Protein AF-A0A9W4WA53-F1 (afdb_monomer)

Nearest PDB structures (foldseek):
  9eom-assembly1_A-56  TM=4.018E-01  e=6.550E-01  Synechocystis sp. PCC 6803
  9eom-assembly1_A-58  TM=4.018E-01  e=6.550E-01  Synechocystis sp. PCC 6803
  9eom-assembly1_A-60  TM=4.018E-01  e=6.550E-01  Synechocystis sp. PCC 6803
  9eon-assembly1_A  TM=4.069E-01  e=1.077E+00  Synechocystis sp. PCC 6803
  8qbr-assembly1_A  TM=4.285E-01  e=9.643E-01  Nostoc punctiforme

Solvent-accessible surface area (backbone atoms only — not comparable to full-atom values): 10039 Å² total; per-residue (Å²): 136,76,70,61,72,80,52,63,58,55,63,57,50,53,53,48,51,52,51,53,50,50,56,58,42,49,66,71,64,67,46,52,89,56,96,88,50,75,67,71,76,81,47,75,65,56,54,50,50,49,50,54,51,38,49,55,43,51,52,52,38,53,54,48,54,52,51,40,54,53,49,51,49,50,42,54,51,54,53,54,51,60,70,39,85,88,40,90,57,36,92,79,39,48,67,60,51,50,52,50,42,51,52,48,50,52,50,42,52,53,45,52,54,51,39,54,52,41,53,52,50,41,49,53,47,49,56,50,51,49,52,53,50,50,57,49,49,55,51,50,51,57,50,49,54,53,50,53,52,51,52,51,51,52,50,54,53,46,66,60,47,51,61,53,50,49,53,54,49,59,73,70,44,84,79,76,78,129

Sequence (178 aa):
MFCRWSTDDWRAYIKWLEQVVDAETKMALLAPTTGGYHYTIYTAADIQRFLIWQEKISESITVLESNIEVMKSLMRFYAKLDENQDFDLRSSCTDDIDEFCTQLYSMVNDFTLQISRAKALVKLTGDWGELIKQHRLERLNHNMEKEAILVRIVTIVTLIYLPATFVSTFFSTDIIKY

Organism: NCBI:txid2664923

Mean predicted aligned error: 10.56 Å

pLDDT: mean 83.65, std 12.99, range [44.44, 96.81]

Foldseek 3Di:
DPCPVVQPVLVVVLVVLVVVLVVLVCVLPVQDPDPDGDDPQDDPVSLVVLVVSLVVLVVSLVVLVVVLVVLVVLLVVLVVLLVDPPNPCNVVCVVVSVVSNVVSVVSSVVSVVSSVSSVVSSVVSVVSSVVSVVVNVVVVVVVVVVVVVVVVVVVVVCVVVVVVVVVVVVVVDPPDDD

Radius of gyration: 33.67 Å; Cα contacts (8 Å, |Δi|>4): 80; chains: 1; bounding box: 64×46×112 Å

Structure (mmCIF, N/CA/C/O backbone):
data_AF-A0A9W4WA53-F1
#
_entry.id   AF-A0A9W4WA53-F1
#
loop_
_atom_site.group_PDB
_atom_site.id
_atom_site.type_symbol
_atom_site.label_atom_id
_atom_site.label_alt_id
_atom_site.label_comp_id
_atom_site.label_asym_id
_atom_site.label_entity_id
_atom_site.label_seq_id
_atom_site.pdbx_PDB_ins_code
_atom_site.Cartn_x
_atom_site.Cartn_y
_atom_site.Cartn_z
_atom_site.occupancy
_atom_site.B_iso_or_equiv
_atom_site.auth_seq_id
_atom_site.auth_comp_id
_atom_site.auth_asym_id
_atom_site.auth_atom_id
_atom_site.pdbx_PDB_model_num
ATOM 1 N N . MET A 1 1 ? -25.342 -5.546 20.380 1.00 45.41 1 MET A N 1
ATOM 2 C CA . MET A 1 1 ? -25.638 -6.464 19.247 1.00 45.41 1 MET A CA 1
ATOM 3 C C . MET A 1 1 ? -25.448 -5.855 17.841 1.00 45.41 1 MET A C 1
ATOM 5 O O . MET A 1 1 ? -25.208 -6.624 16.923 1.00 45.41 1 MET A O 1
ATOM 9 N N . PHE A 1 2 ? -25.492 -4.527 17.628 1.00 51.91 2 PHE A N 1
ATOM 10 C CA . PHE A 1 2 ? -25.474 -3.928 16.271 1.00 51.91 2 PHE A CA 1
ATOM 11 C C . PHE A 1 2 ? -24.095 -3.541 15.692 1.00 51.91 2 PHE A C 1
ATOM 13 O O . PHE A 1 2 ? -23.981 -3.353 14.485 1.00 51.91 2 PHE A O 1
ATOM 20 N N . CYS A 1 3 ? -23.031 -3.448 16.495 1.00 55.94 3 CYS A N 1
ATOM 21 C CA . CYS A 1 3 ? -21.729 -2.958 16.013 1.00 55.94 3 CYS A CA 1
ATOM 22 C C . CYS A 1 3 ? -20.886 -4.009 15.266 1.00 55.94 3 CYS A C 1
ATOM 24 O O . CYS A 1 3 ? -19.911 -3.661 14.620 1.00 55.94 3 CYS A O 1
ATOM 26 N N . ARG A 1 4 ? -21.241 -5.298 15.313 1.00 58.00 4 ARG A N 1
ATOM 27 C CA . ARG A 1 4 ? -20.444 -6.358 14.663 1.00 58.00 4 ARG A CA 1
ATOM 28 C C . ARG A 1 4 ? -20.524 -6.313 13.131 1.00 58.00 4 ARG A C 1
ATOM 30 O O . ARG A 1 4 ? -19.559 -6.630 12.446 1.00 58.00 4 ARG A O 1
ATOM 37 N N . TRP A 1 5 ? -21.647 -5.844 12.589 1.00 59.00 5 TRP A N 1
ATOM 38 C CA . TRP A 1 5 ? -21.834 -5.721 11.140 1.00 59.00 5 TRP A CA 1
ATOM 39 C C . TRP A 1 5 ? -20.989 -4.612 10.515 1.00 59.00 5 TRP A C 1
ATOM 41 O O . TRP A 1 5 ? -20.650 -4.706 9.342 1.00 59.00 5 TRP A O 1
ATOM 51 N N . SER A 1 6 ? -20.591 -3.587 11.278 1.00 63.19 6 SER A N 1
ATOM 52 C CA . SER A 1 6 ? -19.711 -2.537 10.750 1.00 63.19 6 SER A CA 1
ATOM 53 C C . SER A 1 6 ? -18.256 -2.994 10.599 1.00 63.19 6 SER A C 1
ATOM 55 O O . SER A 1 6 ? -17.472 -2.301 9.950 1.00 63.19 6 SER A O 1
ATOM 57 N N . THR A 1 7 ? -17.888 -4.153 11.158 1.00 66.69 7 THR A N 1
ATOM 58 C CA . THR A 1 7 ? -16.524 -4.699 11.104 1.00 66.69 7 THR A CA 1
ATOM 59 C C . THR A 1 7 ? -16.339 -5.872 10.141 1.00 66.69 7 THR A C 1
ATOM 61 O O . THR A 1 7 ? -15.218 -6.079 9.672 1.00 66.69 7 THR A O 1
ATOM 64 N N . ASP A 1 8 ? -17.397 -6.629 9.833 1.00 68.00 8 ASP A N 1
ATOM 65 C CA . ASP A 1 8 ? -17.277 -7.932 9.156 1.00 68.00 8 ASP A CA 1
ATOM 66 C C . ASP A 1 8 ? -16.699 -7.838 7.725 1.00 68.00 8 ASP A C 1
ATOM 68 O O . ASP A 1 8 ? -15.904 -8.694 7.326 1.00 68.00 8 ASP A O 1
ATOM 72 N N . ASP A 1 9 ? -16.982 -6.764 6.983 1.00 81.19 9 ASP A N 1
ATOM 73 C CA . ASP A 1 9 ? -16.540 -6.642 5.584 1.00 81.19 9 ASP A CA 1
ATOM 74 C C . ASP A 1 9 ? -15.094 -6.144 5.422 1.00 81.19 9 ASP A C 1
ATOM 76 O O . ASP A 1 9 ? -14.419 -6.468 4.439 1.00 81.19 9 ASP A O 1
ATOM 80 N N . TRP A 1 10 ? -14.557 -5.406 6.399 1.00 87.50 10 TRP A N 1
ATOM 81 C CA . TRP A 1 10 ? -13.246 -4.760 6.260 1.00 87.50 10 TRP A CA 1
ATOM 82 C C . TRP A 1 10 ? -12.099 -5.757 6.177 1.00 87.50 10 TRP A C 1
ATOM 84 O O . TRP A 1 10 ? -11.181 -5.597 5.373 1.00 87.50 10 TRP A O 1
ATOM 94 N N . ARG A 1 11 ? -12.157 -6.829 6.968 1.00 87.44 11 ARG A N 1
ATOM 95 C CA . ARG A 1 11 ? -11.135 -7.880 6.929 1.00 87.44 11 ARG A CA 1
ATOM 96 C C . ARG A 1 11 ? -11.116 -8.594 5.577 1.00 87.44 11 ARG A C 1
ATOM 98 O O . ARG A 1 11 ? -10.038 -8.896 5.063 1.00 87.44 11 ARG A O 1
ATOM 105 N N . ALA A 1 12 ? -12.289 -8.885 5.017 1.00 88.38 12 ALA A N 1
ATOM 106 C CA . ALA A 1 12 ? -12.402 -9.513 3.705 1.00 88.38 12 ALA A CA 1
ATOM 107 C C . ALA A 1 12 ? -11.884 -8.578 2.606 1.00 88.38 12 ALA A C 1
ATOM 109 O O . ALA A 1 12 ? -11.125 -9.015 1.741 1.00 88.38 12 ALA A O 1
ATOM 110 N N . TYR A 1 13 ? -12.217 -7.291 2.693 1.00 90.06 13 TYR A N 1
ATOM 111 C CA . TYR A 1 13 ? -11.779 -6.281 1.739 1.00 90.06 13 TYR A CA 1
ATOM 112 C C . TYR A 1 13 ? -10.260 -6.053 1.754 1.00 90.06 13 TYR A C 1
ATOM 114 O O . TYR A 1 13 ? -9.631 -6.101 0.699 1.00 90.06 13 TYR A O 1
ATOM 122 N N . ILE A 1 14 ? -9.634 -5.904 2.930 1.00 91.12 14 ILE A N 1
ATOM 123 C CA . ILE A 1 14 ? -8.167 -5.785 3.028 1.00 91.12 14 ILE A CA 1
ATOM 124 C C . ILE A 1 14 ? -7.482 -7.045 2.491 1.00 91.12 14 ILE A C 1
ATOM 126 O O . ILE A 1 14 ? -6.522 -6.947 1.732 1.00 91.12 14 ILE A O 1
ATOM 130 N N . LYS A 1 15 ? -8.003 -8.237 2.803 1.00 92.00 15 LYS A N 1
ATOM 131 C CA . LYS A 1 15 ? -7.471 -9.492 2.252 1.00 92.00 15 LYS A CA 1
ATOM 132 C C . LYS A 1 15 ? -7.611 -9.563 0.728 1.00 92.00 15 LYS A C 1
ATOM 134 O O . LYS A 1 15 ? -6.725 -10.080 0.056 1.00 92.00 15 LYS A O 1
ATOM 139 N N . TRP A 1 16 ? -8.713 -9.066 0.175 1.00 93.12 16 TRP A N 1
ATOM 140 C CA . TRP A 1 16 ? -8.888 -8.974 -1.270 1.00 93.12 16 TRP A CA 1
ATOM 141 C C . TRP A 1 16 ? -7.872 -8.006 -1.894 1.00 93.12 16 TRP A C 1
ATOM 143 O O . TRP A 1 16 ? -7.238 -8.364 -2.884 1.00 93.12 16 TRP A O 1
ATOM 153 N N . LEU A 1 17 ? -7.632 -6.842 -1.278 1.00 91.50 17 LEU A N 1
ATOM 154 C CA . LEU A 1 17 ? -6.589 -5.908 -1.719 1.00 91.50 17 LEU A CA 1
ATOM 155 C C . LEU A 1 17 ? -5.200 -6.562 -1.713 1.00 91.50 17 LEU A C 1
ATOM 157 O O . LEU A 1 17 ? -4.468 -6.422 -2.689 1.00 91.50 17 LEU A O 1
ATOM 161 N N . GLU A 1 18 ? -4.857 -7.326 -0.669 1.00 90.62 18 GLU A N 1
ATOM 162 C CA . GLU A 1 18 ? -3.604 -8.099 -0.612 1.00 90.62 18 GLU A CA 1
ATOM 163 C C . GLU A 1 18 ? -3.472 -9.055 -1.804 1.00 90.62 18 GLU A C 1
ATOM 165 O O . GLU A 1 18 ? -2.421 -9.112 -2.436 1.00 90.62 18 GLU A O 1
ATOM 170 N N . GLN A 1 19 ? -4.538 -9.791 -2.132 1.00 91.38 19 GLN A N 1
ATOM 171 C CA . GLN A 1 19 ? -4.537 -10.757 -3.234 1.00 91.38 19 GLN A CA 1
ATOM 172 C C . GLN A 1 19 ? -4.392 -10.089 -4.600 1.00 91.38 19 GLN A C 1
ATOM 174 O O . GLN A 1 19 ? -3.652 -10.584 -5.448 1.00 91.38 19 GLN A O 1
ATOM 179 N N . VAL A 1 20 ? -5.098 -8.979 -4.819 1.00 88.69 20 VAL A N 1
ATOM 180 C CA . VAL A 1 20 ? -5.034 -8.241 -6.083 1.00 88.69 20 VAL A CA 1
ATOM 181 C C . VAL A 1 20 ? -3.649 -7.638 -6.281 1.00 88.69 20 VAL A C 1
ATOM 183 O O . VAL A 1 20 ? -3.061 -7.786 -7.350 1.00 88.69 20 VAL A O 1
ATOM 186 N N . VAL A 1 21 ? -3.100 -7.022 -5.234 1.00 86.31 21 VAL A N 1
ATOM 187 C CA . VAL A 1 21 ? -1.747 -6.471 -5.267 1.00 86.31 21 VAL A CA 1
ATOM 188 C C . VAL A 1 21 ? -0.720 -7.577 -5.501 1.00 86.31 21 VAL A C 1
ATOM 190 O O . VAL A 1 21 ? 0.097 -7.450 -6.405 1.00 86.31 21 VAL A O 1
ATOM 193 N N . ASP A 1 22 ? -0.781 -8.700 -4.786 1.00 85.25 22 ASP A N 1
ATOM 194 C CA . ASP A 1 22 ? 0.138 -9.828 -5.001 1.00 85.25 22 ASP A CA 1
ATOM 195 C C . ASP A 1 22 ? 0.059 -10.388 -6.435 1.00 85.25 22 ASP A C 1
ATOM 197 O O . ASP A 1 22 ? 1.088 -10.673 -7.049 1.00 85.25 22 ASP A O 1
ATOM 201 N N . ALA A 1 23 ? -1.140 -10.487 -7.016 1.00 82.88 23 ALA A N 1
ATOM 202 C CA . ALA A 1 23 ? -1.325 -10.955 -8.390 1.00 82.88 23 ALA A CA 1
ATOM 203 C C . ALA A 1 23 ? -0.689 -10.015 -9.430 1.00 82.88 23 ALA A C 1
ATOM 205 O O . ALA A 1 23 ? 0.067 -10.475 -10.290 1.00 82.88 23 ALA A O 1
ATOM 206 N N . GLU A 1 24 ? -0.944 -8.707 -9.329 1.00 76.31 24 GLU A N 1
ATOM 207 C CA . GLU A 1 24 ? -0.352 -7.696 -10.219 1.00 76.31 24 GLU A CA 1
ATOM 208 C C . GLU A 1 24 ? 1.173 -7.638 -10.054 1.00 76.31 24 GLU A C 1
ATOM 210 O O . GLU A 1 24 ? 1.923 -7.510 -11.024 1.00 76.31 24 GLU A O 1
ATOM 215 N N . THR A 1 25 ? 1.661 -7.811 -8.826 1.00 72.75 25 THR A N 1
ATOM 216 C CA . THR A 1 25 ? 3.091 -7.682 -8.546 1.00 72.75 25 THR A CA 1
ATOM 217 C C . THR A 1 25 ? 3.890 -8.925 -8.911 1.00 72.75 25 THR A C 1
ATOM 219 O O . THR A 1 25 ? 5.023 -8.813 -9.372 1.00 72.75 25 THR A O 1
ATOM 222 N N . LYS A 1 26 ? 3.318 -10.127 -8.797 1.00 69.56 26 LYS A N 1
ATOM 223 C CA . LYS A 1 26 ? 3.961 -11.350 -9.303 1.00 69.56 26 LYS A CA 1
ATOM 224 C C . LYS A 1 26 ? 4.228 -11.263 -10.799 1.00 69.56 26 LYS A C 1
ATOM 226 O O . LYS A 1 26 ? 5.314 -11.638 -11.237 1.00 69.56 26 LYS A O 1
ATOM 231 N N . MET A 1 27 ? 3.296 -10.702 -11.569 1.00 64.19 27 MET A N 1
ATOM 232 C CA . MET A 1 27 ? 3.539 -10.406 -12.986 1.00 64.19 27 MET A CA 1
ATOM 233 C C . MET A 1 27 ? 4.614 -9.324 -13.181 1.00 64.19 27 MET A C 1
ATOM 235 O O . MET A 1 27 ? 5.304 -9.306 -14.206 1.00 64.19 27 MET A O 1
ATOM 239 N N . ALA A 1 28 ? 4.782 -8.442 -12.192 1.00 62.19 28 ALA A N 1
ATOM 240 C CA . ALA A 1 28 ? 5.730 -7.340 -12.229 1.00 62.19 28 ALA A CA 1
ATOM 241 C C . ALA A 1 28 ? 7.164 -7.639 -11.744 1.00 62.19 28 ALA A C 1
ATOM 243 O O . ALA A 1 28 ? 8.092 -6.921 -12.100 1.00 62.19 28 ALA A O 1
ATOM 244 N N . LEU A 1 29 ? 7.369 -8.688 -10.948 1.00 61.72 29 LEU A N 1
ATOM 245 C CA . LEU A 1 29 ? 8.677 -9.021 -10.362 1.00 61.72 29 LEU A CA 1
ATOM 246 C C . LEU A 1 29 ? 9.259 -10.345 -10.854 1.00 61.72 29 LEU A C 1
ATOM 248 O O . LEU A 1 29 ? 10.476 -10.479 -10.927 1.00 61.72 29 LEU A O 1
ATOM 252 N N . LEU A 1 30 ? 8.417 -11.340 -11.154 1.00 57.34 30 LEU A N 1
ATOM 253 C CA . LEU A 1 30 ? 8.878 -12.707 -11.429 1.00 57.34 30 LEU A CA 1
ATOM 254 C C . LEU A 1 30 ? 9.154 -12.981 -12.909 1.00 57.34 30 LEU A C 1
ATOM 256 O O . LEU A 1 30 ? 9.557 -14.092 -13.250 1.00 57.34 30 LEU A O 1
ATOM 260 N N . ALA A 1 31 ? 8.949 -12.004 -13.792 1.00 55.12 31 ALA A N 1
ATOM 261 C CA . ALA A 1 31 ? 9.325 -12.151 -15.189 1.00 55.12 31 ALA A CA 1
ATOM 262 C C . ALA A 1 31 ? 10.862 -12.187 -15.296 1.00 55.12 31 ALA A C 1
ATOM 264 O O . ALA A 1 31 ? 11.513 -11.207 -14.923 1.00 55.12 31 ALA A O 1
ATOM 265 N N . PRO A 1 32 ? 11.468 -13.297 -15.760 1.00 51.84 32 PRO A N 1
ATOM 266 C CA . PRO A 1 32 ? 12.916 -13.420 -15.818 1.00 51.84 32 PRO A CA 1
ATOM 267 C C . PRO A 1 32 ? 13.512 -12.298 -16.668 1.00 51.84 32 PRO A C 1
ATOM 269 O O . PRO A 1 32 ? 13.204 -12.157 -17.847 1.00 51.84 32 PRO A O 1
ATOM 272 N N . THR A 1 33 ? 14.402 -11.512 -16.069 1.00 54.72 33 THR A N 1
ATOM 273 C CA . THR A 1 33 ? 15.139 -10.421 -16.724 1.00 54.72 33 THR A CA 1
ATOM 274 C C . THR A 1 33 ? 16.319 -10.932 -17.561 1.00 54.72 33 THR A C 1
ATOM 276 O O . THR A 1 33 ? 17.134 -10.134 -18.028 1.00 54.72 33 THR A O 1
ATOM 279 N N . THR A 1 34 ? 16.450 -12.251 -17.740 1.00 48.72 34 THR A N 1
ATOM 280 C CA . THR A 1 34 ? 17.539 -12.907 -18.470 1.00 48.72 34 THR A CA 1
ATOM 281 C C . THR A 1 34 ? 17.114 -13.255 -19.897 1.00 48.72 34 THR A C 1
ATOM 283 O O . THR A 1 34 ? 16.049 -13.820 -20.144 1.00 48.72 34 THR A O 1
ATOM 286 N N . GLY A 1 35 ? 17.965 -12.877 -20.857 1.00 46.09 35 GLY A N 1
ATOM 287 C CA . GLY A 1 35 ? 17.683 -12.934 -22.290 1.00 46.09 35 GLY A CA 1
ATOM 288 C C . GLY A 1 35 ? 17.246 -14.318 -22.770 1.00 46.09 35 GLY A C 1
ATOM 289 O O . GLY A 1 35 ? 18.054 -15.238 -22.839 1.00 46.09 35 GLY A O 1
ATOM 290 N N . GLY A 1 36 ? 15.966 -14.444 -23.123 1.00 52.44 36 GLY A N 1
ATOM 291 C CA . GLY A 1 36 ? 15.402 -15.651 -23.735 1.00 52.44 36 GLY A CA 1
ATOM 292 C C . GLY A 1 36 ? 13.959 -15.949 -23.333 1.00 52.44 36 GLY A C 1
ATOM 293 O O . GLY A 1 36 ? 13.246 -16.585 -24.103 1.00 52.44 36 GLY A O 1
ATOM 294 N N . TYR A 1 37 ? 13.500 -15.444 -22.186 1.00 47.25 37 TYR A N 1
ATOM 295 C CA . TYR A 1 37 ? 12.117 -15.594 -21.728 1.00 47.25 37 TYR A CA 1
ATOM 296 C C . TYR A 1 37 ? 11.427 -14.231 -21.669 1.00 47.25 37 TYR A C 1
ATOM 298 O O . TYR A 1 37 ? 12.077 -13.211 -21.464 1.00 47.25 37 TYR A O 1
ATOM 306 N N . HIS A 1 38 ? 10.125 -14.213 -21.960 1.00 44.44 38 HIS A N 1
ATOM 307 C CA . HIS A 1 38 ? 9.310 -13.017 -22.167 1.00 44.44 38 HIS A CA 1
ATOM 308 C C . HIS A 1 38 ? 9.586 -11.912 -21.131 1.00 44.44 38 HIS A C 1
ATOM 310 O O . HIS A 1 38 ? 9.111 -11.982 -20.002 1.00 44.44 38 HIS A O 1
ATOM 316 N N . TYR A 1 39 ? 10.316 -10.865 -21.535 1.00 53.81 39 TYR A N 1
ATOM 317 C CA . TYR A 1 39 ? 10.365 -9.610 -20.791 1.00 53.81 39 TYR A CA 1
ATOM 318 C C . TYR A 1 39 ? 8.952 -9.030 -20.785 1.00 53.81 39 TYR A C 1
ATOM 320 O O . TYR A 1 39 ? 8.485 -8.555 -21.826 1.00 53.81 39 TYR A O 1
ATOM 328 N N . THR A 1 40 ? 8.266 -9.018 -19.645 1.00 57.44 40 THR A N 1
ATOM 329 C CA . THR A 1 40 ? 7.136 -8.100 -19.489 1.00 57.44 40 THR A CA 1
ATOM 330 C C . THR A 1 40 ? 7.725 -6.698 -19.513 1.00 57.44 40 THR A C 1
ATOM 332 O O . THR A 1 40 ? 8.413 -6.259 -18.596 1.00 57.44 40 THR A O 1
ATOM 335 N N . ILE A 1 41 ? 7.551 -6.011 -20.638 1.00 63.91 41 ILE A N 1
ATOM 336 C CA . ILE A 1 41 ? 7.988 -4.629 -20.778 1.00 63.91 41 ILE A CA 1
ATOM 337 C C . ILE A 1 41 ? 7.030 -3.787 -19.947 1.00 63.91 41 ILE A C 1
ATOM 339 O O . ILE A 1 41 ? 5.903 -3.558 -20.377 1.00 63.91 41 ILE A O 1
ATOM 343 N N . TYR A 1 42 ? 7.481 -3.323 -18.783 1.00 70.38 42 TYR A N 1
ATOM 344 C CA . TYR A 1 42 ? 6.673 -2.430 -17.962 1.00 70.38 42 TYR A CA 1
ATOM 345 C C . TYR A 1 42 ? 6.422 -1.116 -18.686 1.00 70.38 42 TYR A C 1
ATOM 347 O O . TYR A 1 42 ? 7.338 -0.370 -19.051 1.00 70.38 42 TYR A O 1
ATOM 355 N N . THR A 1 43 ? 5.146 -0.843 -18.897 1.00 73.56 43 THR A N 1
ATOM 356 C CA . THR A 1 43 ? 4.650 0.369 -19.521 1.00 73.56 43 THR A CA 1
ATOM 357 C C . THR A 1 43 ? 4.344 1.426 -18.462 1.00 73.56 43 THR A C 1
ATOM 359 O O . THR A 1 43 ? 4.293 1.164 -17.260 1.00 73.56 43 THR A O 1
ATOM 362 N N . ALA A 1 44 ? 4.107 2.662 -18.904 1.00 78.50 44 ALA A N 1
ATOM 363 C CA . ALA A 1 44 ? 3.585 3.698 -18.013 1.00 78.50 44 ALA A CA 1
ATOM 364 C C . ALA A 1 44 ? 2.225 3.307 -17.400 1.00 78.50 44 ALA A C 1
ATOM 366 O O . ALA A 1 44 ? 1.935 3.706 -16.275 1.00 78.50 44 ALA A O 1
ATOM 367 N N . ALA A 1 45 ? 1.425 2.503 -18.111 1.00 79.94 45 ALA A N 1
ATOM 368 C CA . ALA A 1 45 ? 0.126 2.044 -17.635 1.00 79.94 45 ALA A CA 1
ATOM 369 C C . ALA A 1 45 ? 0.257 1.095 -16.436 1.00 79.94 45 ALA A C 1
ATOM 371 O O . ALA A 1 45 ? -0.552 1.174 -15.517 1.00 79.94 45 ALA A O 1
ATOM 372 N N . ASP A 1 46 ? 1.291 0.252 -16.402 1.00 78.25 46 ASP A N 1
ATOM 373 C CA . ASP A 1 46 ? 1.524 -0.663 -15.278 1.00 78.25 46 ASP A CA 1
ATOM 374 C C . ASP A 1 46 ? 1.885 0.120 -14.010 1.00 78.25 46 ASP A C 1
ATOM 376 O O . ASP A 1 46 ? 1.302 -0.100 -12.952 1.00 78.25 46 ASP A O 1
ATOM 380 N N . ILE A 1 47 ? 2.748 1.137 -14.135 1.00 80.31 47 ILE A N 1
ATOM 381 C CA . ILE A 1 47 ? 3.076 2.058 -13.032 1.00 80.31 47 ILE A CA 1
ATOM 382 C C . ILE A 1 47 ? 1.814 2.780 -12.539 1.00 80.31 47 ILE A C 1
ATOM 384 O O . ILE A 1 47 ? 1.605 2.915 -11.335 1.00 80.31 47 ILE A O 1
ATOM 388 N N . GLN A 1 48 ? 0.952 3.225 -13.455 1.00 84.88 48 GLN A N 1
ATOM 389 C CA . GLN A 1 48 ? -0.303 3.882 -13.094 1.00 84.88 48 GLN A CA 1
ATOM 390 C C . GLN A 1 48 ? -1.251 2.943 -12.336 1.00 84.88 48 GLN A C 1
ATOM 392 O O . GLN A 1 48 ? -1.882 3.378 -11.377 1.00 84.88 48 GLN A O 1
ATOM 397 N N . ARG A 1 49 ? -1.327 1.657 -12.704 1.00 83.62 49 ARG A N 1
ATOM 398 C CA . ARG A 1 49 ? -2.125 0.668 -11.958 1.00 83.62 49 ARG A CA 1
ATOM 399 C C . ARG A 1 49 ? -1.631 0.510 -10.524 1.00 83.62 49 ARG A C 1
ATOM 401 O O . ARG A 1 49 ? -2.454 0.521 -9.615 1.00 83.62 49 ARG A O 1
ATOM 408 N N . PHE A 1 50 ? -0.316 0.433 -10.309 1.00 83.06 50 PHE A N 1
ATOM 409 C CA . PHE A 1 50 ? 0.248 0.384 -8.954 1.00 83.06 50 PHE A CA 1
ATOM 410 C C . PHE A 1 50 ? -0.125 1.617 -8.128 1.00 83.06 50 PHE A C 1
ATOM 412 O O . PHE A 1 50 ? -0.533 1.476 -6.978 1.00 83.06 50 PHE A O 1
ATOM 419 N N . LEU A 1 51 ? -0.066 2.811 -8.727 1.00 86.25 51 LEU A N 1
ATOM 420 C CA . LEU A 1 51 ? -0.479 4.047 -8.056 1.00 86.25 51 LEU A CA 1
ATOM 421 C C . LEU A 1 51 ? -1.966 4.032 -7.677 1.00 86.25 51 LEU A C 1
ATOM 423 O O . LEU A 1 51 ? -2.304 4.399 -6.556 1.00 86.25 51 LEU A O 1
ATOM 427 N N . ILE A 1 52 ? -2.841 3.549 -8.566 1.00 90.25 52 ILE A N 1
ATOM 428 C CA . ILE A 1 52 ? -4.280 3.418 -8.283 1.00 90.25 52 ILE A CA 1
ATOM 429 C C . ILE A 1 52 ? -4.517 2.466 -7.103 1.00 90.25 52 ILE A C 1
ATOM 431 O O . ILE A 1 52 ? -5.335 2.748 -6.229 1.00 90.25 52 ILE A O 1
ATOM 435 N N . TRP A 1 53 ? -3.806 1.337 -7.048 1.00 90.00 53 TRP A N 1
ATOM 436 C CA . TRP A 1 53 ? -3.925 0.410 -5.921 1.00 90.00 53 TRP A CA 1
ATOM 437 C C . TRP A 1 53 ? -3.416 1.020 -4.619 1.00 90.00 53 TRP A C 1
ATOM 439 O O . TRP A 1 53 ? -4.072 0.893 -3.587 1.00 90.00 53 TRP A O 1
ATOM 449 N N . GLN A 1 54 ? -2.295 1.736 -4.671 1.00 91.00 54 GLN A N 1
ATOM 450 C CA . GLN A 1 54 ? -1.750 2.441 -3.518 1.00 91.00 54 GLN A CA 1
ATOM 451 C C . GLN A 1 54 ? -2.727 3.500 -2.978 1.00 91.00 54 GLN A C 1
ATOM 453 O O . GLN A 1 54 ? -2.904 3.607 -1.761 1.00 91.00 54 GLN A O 1
ATOM 458 N N . GLU A 1 55 ? -3.397 4.240 -3.864 1.00 92.44 55 GLU A N 1
ATOM 459 C CA . GLU A 1 55 ? -4.429 5.217 -3.508 1.00 92.44 55 GLU A CA 1
ATOM 460 C C . GLU A 1 55 ? -5.620 4.539 -2.821 1.00 92.44 55 GLU A C 1
ATOM 462 O O . GLU A 1 55 ? -5.982 4.922 -1.709 1.00 92.44 55 GLU A O 1
ATOM 467 N N . LYS A 1 56 ? -6.148 3.452 -3.399 1.00 93.31 56 LYS A N 1
ATOM 468 C CA . LYS A 1 56 ? -7.259 2.685 -2.807 1.00 93.31 56 LYS A CA 1
ATOM 469 C C . LYS A 1 56 ? -6.935 2.124 -1.422 1.00 93.31 56 LYS A C 1
ATOM 471 O O . LYS A 1 56 ? -7.780 2.138 -0.524 1.00 93.31 56 LYS A O 1
ATOM 476 N N . ILE A 1 57 ? -5.717 1.619 -1.221 1.00 93.50 57 ILE A N 1
ATOM 477 C CA . ILE 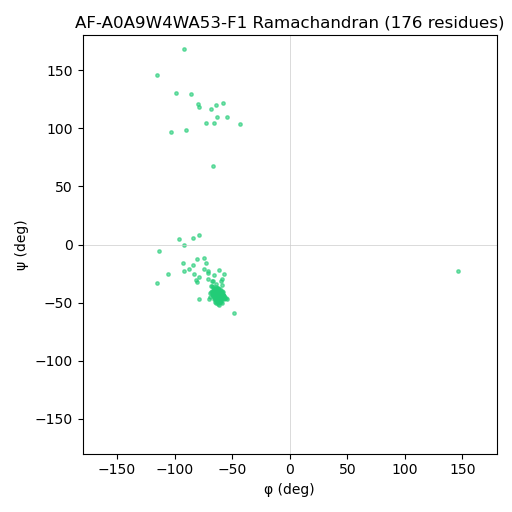A 1 57 ? -5.293 1.128 0.097 1.00 93.50 57 ILE A CA 1
ATOM 478 C C . ILE A 1 57 ? -5.197 2.297 1.091 1.00 93.50 57 ILE A C 1
ATOM 480 O O . ILE A 1 57 ? -5.637 2.169 2.233 1.00 93.50 57 ILE A O 1
ATOM 484 N N . SER A 1 58 ? -4.680 3.449 0.658 1.00 95.38 58 SER A N 1
ATOM 485 C CA . SER A 1 58 ? -4.562 4.655 1.494 1.00 95.38 58 SER A CA 1
ATOM 486 C C . SER A 1 58 ? -5.924 5.234 1.892 1.00 95.38 58 SER A C 1
ATOM 488 O O . SER A 1 58 ? -6.119 5.638 3.041 1.00 95.38 58 SER A O 1
ATOM 490 N N . GLU A 1 59 ? -6.896 5.209 0.981 1.00 94.56 59 GLU A N 1
ATOM 491 C CA . GLU A 1 59 ? -8.288 5.567 1.265 1.00 94.56 59 GLU A CA 1
ATOM 492 C C . GLU A 1 59 ? -8.876 4.650 2.348 1.00 94.56 59 GLU A C 1
ATOM 494 O O . GLU A 1 59 ? -9.429 5.119 3.342 1.00 94.56 59 GLU A O 1
ATOM 499 N N . SER A 1 60 ? -8.658 3.340 2.216 1.00 93.31 60 SER A N 1
ATOM 500 C CA . SER A 1 60 ? -9.122 2.339 3.186 1.00 93.31 60 SER A CA 1
ATOM 501 C C . SER A 1 60 ? -8.537 2.570 4.582 1.00 93.31 60 SER A C 1
ATOM 503 O O . SER A 1 60 ? -9.251 2.465 5.579 1.00 93.31 60 SER A O 1
ATOM 505 N N . ILE A 1 61 ? -7.249 2.926 4.665 1.00 95.06 61 ILE A N 1
ATOM 506 C CA . ILE A 1 61 ? -6.591 3.294 5.927 1.00 95.06 61 ILE A CA 1
ATOM 507 C C . ILE A 1 61 ? -7.282 4.507 6.550 1.00 95.06 61 ILE A C 1
ATOM 509 O O . ILE A 1 61 ? -7.634 4.459 7.725 1.00 95.06 61 ILE A O 1
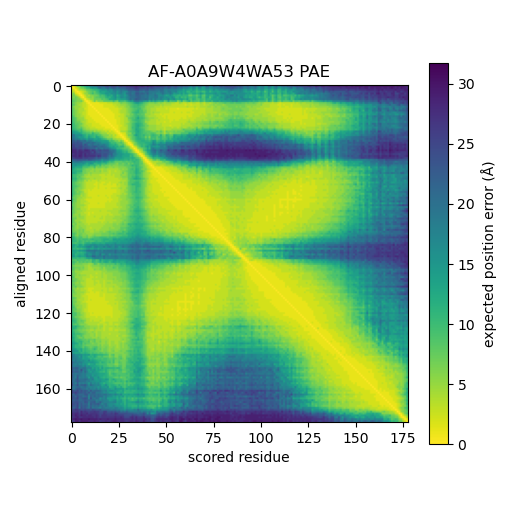ATOM 513 N N . THR A 1 62 ? -7.517 5.557 5.761 1.00 95.06 62 THR A N 1
ATOM 514 C CA . THR A 1 62 ? -8.155 6.796 6.232 1.00 95.06 62 THR A CA 1
ATOM 515 C C . THR A 1 62 ? -9.546 6.529 6.811 1.00 95.06 62 THR A C 1
ATOM 517 O O . THR A 1 62 ? -9.885 7.033 7.883 1.00 95.06 62 THR A O 1
ATOM 520 N N . VAL A 1 63 ? -10.347 5.693 6.141 1.00 93.31 63 VAL A N 1
ATOM 521 C CA . VAL A 1 63 ? -11.690 5.322 6.613 1.00 93.31 63 VAL A CA 1
ATOM 522 C C . VAL A 1 63 ? -11.621 4.533 7.924 1.00 93.31 63 VAL A C 1
ATOM 524 O O . VAL A 1 63 ? -12.350 4.841 8.868 1.00 93.31 63 VAL A O 1
ATOM 527 N N . LEU A 1 64 ? -10.726 3.545 8.018 1.00 92.56 64 LEU A N 1
ATOM 528 C CA . LEU A 1 64 ? -10.550 2.757 9.240 1.00 92.56 64 LEU A CA 1
ATOM 529 C C . LEU A 1 64 ? -10.056 3.617 10.415 1.00 92.56 64 LEU A C 1
ATOM 531 O O . LEU A 1 64 ? -10.564 3.472 11.526 1.00 92.56 64 LEU A O 1
ATOM 535 N N . GLU A 1 65 ? -9.113 4.535 10.181 1.00 95.50 65 GLU A N 1
ATOM 536 C CA . GLU A 1 65 ? -8.614 5.468 11.201 1.00 95.50 65 GLU A CA 1
ATOM 537 C C . GLU A 1 65 ? -9.728 6.399 11.702 1.00 95.50 65 GLU A C 1
ATOM 539 O O . GLU A 1 65 ? -9.893 6.568 12.911 1.00 95.50 65 GLU A O 1
ATOM 544 N N . SER A 1 66 ? -10.551 6.936 10.795 1.00 94.56 66 SER A N 1
ATOM 545 C CA . SER A 1 66 ? -11.707 7.761 11.161 1.00 94.56 66 SER A CA 1
ATOM 546 C C . SER A 1 66 ? -12.716 6.990 12.021 1.00 94.56 66 SER A C 1
ATOM 548 O O . SER A 1 66 ? -13.150 7.483 13.065 1.00 94.56 66 SER A O 1
ATOM 550 N N . ASN A 1 67 ? -13.033 5.750 11.640 1.00 92.06 67 ASN A N 1
ATOM 551 C CA . ASN A 1 67 ? -13.958 4.904 12.393 1.00 92.06 67 ASN A CA 1
ATOM 552 C C . ASN A 1 67 ? -13.437 4.577 13.799 1.00 92.06 67 ASN A C 1
ATOM 554 O O . ASN A 1 67 ? -14.211 4.604 14.757 1.00 92.06 67 ASN A O 1
ATOM 558 N N . ILE A 1 68 ? -12.131 4.321 13.947 1.00 93.88 68 ILE A N 1
ATOM 559 C CA . ILE A 1 68 ? -11.504 4.123 15.261 1.00 93.88 68 ILE A CA 1
ATOM 560 C C . ILE A 1 68 ? -11.721 5.346 16.159 1.00 93.88 68 ILE A C 1
ATOM 562 O O . ILE A 1 68 ? -12.048 5.187 17.336 1.00 93.88 68 ILE A O 1
ATOM 566 N N . GLU A 1 69 ? -11.558 6.562 15.636 1.00 95.00 69 GLU A N 1
ATOM 567 C CA . GLU A 1 69 ? -11.752 7.774 16.438 1.00 95.00 69 GLU A CA 1
ATOM 568 C C . GLU A 1 69 ? -13.213 7.961 16.874 1.00 95.00 69 GLU A C 1
ATOM 570 O O . GLU A 1 69 ? -13.463 8.343 18.022 1.00 95.00 69 GLU A O 1
ATOM 575 N N . VAL A 1 70 ? -14.184 7.599 16.027 1.00 93.19 70 VAL A N 1
ATOM 576 C CA . VAL A 1 70 ? -15.608 7.574 16.408 1.00 93.19 70 VAL A CA 1
ATOM 577 C C . VAL A 1 70 ? -15.857 6.564 17.531 1.00 93.19 70 VAL A C 1
ATOM 579 O O . VAL A 1 70 ? -16.466 6.914 18.543 1.00 93.19 70 VAL A O 1
ATOM 582 N N . MET A 1 71 ? -15.343 5.337 17.404 1.00 92.94 71 MET A N 1
ATOM 583 C CA . MET A 1 71 ? -15.493 4.292 18.427 1.00 92.94 71 MET A CA 1
ATOM 584 C C . MET A 1 71 ? -14.873 4.713 19.764 1.00 92.94 71 MET A C 1
ATOM 586 O O . MET A 1 71 ? -15.509 4.586 20.809 1.00 92.94 71 MET A O 1
ATOM 590 N N . LYS A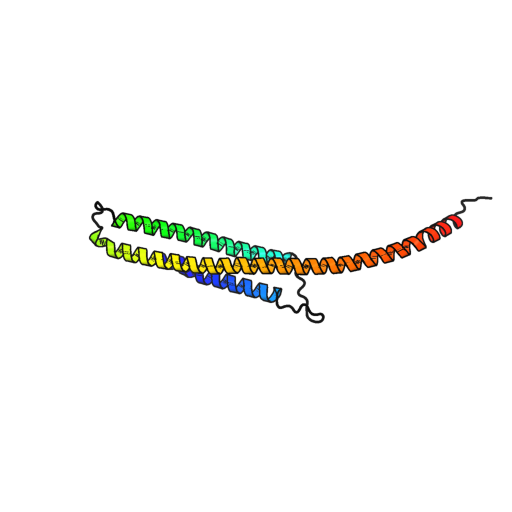 1 72 ? -13.670 5.300 19.742 1.00 93.81 72 LYS A N 1
ATOM 591 C CA . LYS A 1 72 ? -13.028 5.854 20.944 1.00 93.81 72 LYS A CA 1
ATOM 592 C C . LYS A 1 72 ? -13.852 6.979 21.568 1.00 93.81 72 LYS A C 1
ATOM 594 O O . LYS A 1 72 ? -13.922 7.066 22.791 1.00 93.81 72 LYS A O 1
ATOM 599 N N . SER A 1 73 ? -14.452 7.853 20.758 1.00 95.12 73 SER A N 1
ATOM 600 C CA . SER A 1 73 ? -15.317 8.931 21.252 1.00 95.12 73 SER A CA 1
ATOM 601 C C . SER A 1 73 ? -16.551 8.376 21.969 1.00 95.12 73 SER A C 1
ATOM 603 O O . SER A 1 73 ? -16.860 8.811 23.078 1.00 95.12 73 SER A O 1
ATOM 605 N N . LEU A 1 74 ? -17.193 7.354 21.388 1.00 92.56 74 LEU A N 1
ATOM 606 C CA . LEU A 1 74 ? -18.323 6.655 22.004 1.00 92.56 74 LEU A CA 1
ATOM 607 C C . LEU A 1 74 ? -17.923 6.012 23.334 1.00 92.56 74 LEU A C 1
ATOM 609 O O . LEU A 1 74 ? -18.575 6.270 24.342 1.00 92.56 74 LEU A O 1
ATOM 613 N N . MET A 1 75 ? -16.818 5.260 23.373 1.00 91.94 75 MET A N 1
ATOM 614 C CA . MET A 1 75 ? -16.314 4.669 24.621 1.00 91.94 75 MET A CA 1
ATOM 615 C C . MET A 1 75 ? -16.089 5.729 25.707 1.00 91.94 75 MET A C 1
ATOM 617 O O . MET A 1 75 ? -16.528 5.555 26.839 1.00 91.94 75 MET A O 1
ATOM 621 N N . ARG A 1 76 ? -15.452 6.862 25.368 1.00 93.81 76 ARG A N 1
ATOM 622 C CA . ARG A 1 76 ? -15.230 7.963 26.325 1.00 93.81 76 ARG A CA 1
ATOM 623 C C . ARG A 1 76 ? -16.538 8.575 26.824 1.00 93.81 76 ARG A C 1
ATOM 625 O O . ARG A 1 76 ? -16.603 8.978 27.980 1.00 93.81 76 ARG A O 1
ATOM 632 N N . PHE A 1 77 ? -17.544 8.702 25.961 1.00 92.44 77 PHE A N 1
ATOM 633 C CA . PHE A 1 77 ? -18.849 9.237 26.345 1.00 92.44 77 PHE A CA 1
ATOM 634 C C . PHE A 1 77 ? -19.553 8.316 27.344 1.00 92.44 77 PHE A C 1
ATOM 636 O O . PHE A 1 77 ? -19.973 8.781 28.400 1.00 92.44 77 PHE A O 1
ATOM 643 N N . TYR A 1 78 ? -19.626 7.018 27.045 1.00 89.69 78 TYR A N 1
ATOM 644 C CA . TYR A 1 78 ? -20.286 6.052 27.921 1.00 89.69 78 TYR A CA 1
ATOM 645 C C . TYR A 1 78 ? -19.531 5.833 29.237 1.00 89.69 78 TYR A C 1
ATOM 647 O O . TYR A 1 78 ? -20.169 5.754 30.280 1.00 89.69 78 TYR A O 1
ATOM 655 N N . ALA A 1 79 ? -18.194 5.854 29.224 1.00 87.75 79 ALA A N 1
ATOM 656 C CA . ALA A 1 79 ? -17.399 5.826 30.453 1.00 87.75 79 ALA A CA 1
ATOM 657 C C . ALA A 1 79 ? -17.707 7.029 31.366 1.00 87.75 79 ALA A C 1
ATOM 659 O O . ALA A 1 79 ? -17.931 6.868 32.560 1.00 87.75 79 ALA A O 1
ATOM 660 N N . LYS A 1 80 ? -17.812 8.240 30.798 1.00 89.62 80 LYS A N 1
ATOM 661 C CA . LYS A 1 80 ? -18.203 9.439 31.561 1.00 89.62 80 LYS A CA 1
ATOM 662 C C . LYS A 1 80 ? -19.640 9.386 32.075 1.00 89.62 80 LYS A C 1
ATOM 664 O O . LYS A 1 80 ? -19.934 9.987 33.103 1.00 89.62 80 LYS A O 1
ATOM 669 N N . LEU A 1 81 ? -20.538 8.729 31.341 1.00 86.94 81 LEU A N 1
ATOM 670 C CA . LEU A 1 81 ? -21.921 8.545 31.769 1.00 86.94 81 LEU A CA 1
ATOM 671 C C . LEU A 1 81 ? -21.996 7.619 32.987 1.00 86.94 81 LEU A C 1
ATOM 673 O O . LEU A 1 81 ? -22.745 7.917 33.912 1.00 86.94 81 LEU A O 1
ATOM 677 N N . ASP A 1 82 ? -21.183 6.559 33.015 1.00 82.88 82 ASP A N 1
ATOM 678 C CA . ASP A 1 82 ? -21.066 5.691 34.189 1.00 82.88 82 ASP A CA 1
ATOM 679 C C . ASP A 1 82 ? -20.415 6.410 35.382 1.00 82.88 82 ASP A C 1
ATOM 681 O O . ASP A 1 82 ? -20.785 6.168 36.520 1.00 82.88 82 ASP A O 1
ATOM 685 N N . GLU A 1 83 ? -19.504 7.360 35.171 1.00 85.50 83 GLU A N 1
ATOM 686 C CA . GLU A 1 83 ? -18.922 8.151 36.268 1.0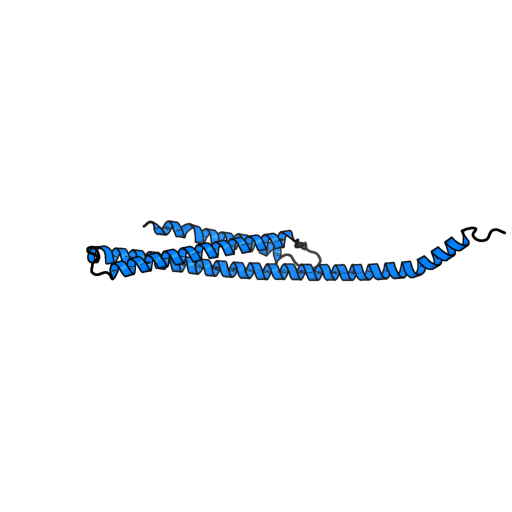0 85.50 83 GLU A CA 1
ATOM 687 C C . GLU A 1 83 ? -19.895 9.186 36.875 1.00 85.50 83 GLU A C 1
ATOM 689 O O . GLU A 1 83 ? -19.645 9.702 37.971 1.00 85.50 83 GLU A O 1
ATOM 694 N N . ASN A 1 84 ? -21.003 9.501 36.195 1.00 86.19 84 ASN A N 1
ATOM 695 C CA . ASN A 1 84 ? -21.931 10.546 36.617 1.00 86.19 84 ASN A CA 1
ATOM 696 C C . ASN A 1 84 ? -22.865 10.070 37.746 1.00 86.19 84 ASN A C 1
ATOM 698 O O . ASN A 1 84 ? -23.672 9.159 37.570 1.00 86.19 84 ASN A O 1
ATOM 702 N N . GLN A 1 85 ? -22.786 10.728 38.907 1.00 78.81 85 GLN A N 1
ATOM 703 C CA . GLN A 1 85 ? -23.604 10.405 40.083 1.00 78.81 85 GLN A CA 1
ATOM 704 C C . GLN A 1 85 ? -25.081 10.790 39.922 1.00 78.81 85 GLN A C 1
ATOM 706 O O . GLN A 1 85 ? -25.923 10.175 40.568 1.00 78.81 85 GLN A O 1
ATOM 711 N N . ASP A 1 86 ? -25.393 11.741 39.037 1.00 81.75 86 ASP A N 1
ATOM 712 C CA . ASP A 1 86 ? -26.764 12.185 38.747 1.00 81.75 86 ASP A CA 1
ATOM 713 C C . ASP A 1 86 ? -27.469 11.288 37.707 1.00 81.75 86 ASP A C 1
ATOM 715 O O . ASP A 1 86 ? -28.562 11.600 37.233 1.00 81.75 86 ASP A O 1
ATOM 719 N N . PHE A 1 87 ? -26.834 10.187 37.289 1.00 80.75 87 PHE A N 1
ATOM 720 C CA . PHE A 1 87 ? -27.420 9.233 36.355 1.00 80.75 87 PHE A CA 1
ATOM 721 C C . PHE A 1 87 ? -28.186 8.134 37.103 1.00 80.75 87 PHE A C 1
ATOM 723 O O . PHE A 1 87 ? -27.617 7.141 37.555 1.00 80.75 87 PHE A O 1
ATOM 730 N N . ASP A 1 88 ? -29.506 8.294 37.178 1.00 77.38 88 ASP A N 1
ATOM 731 C CA . ASP A 1 88 ? -30.411 7.420 37.942 1.00 77.38 88 ASP A CA 1
ATOM 732 C C . ASP A 1 88 ? -30.360 5.930 37.547 1.00 77.38 88 ASP A C 1
ATOM 734 O O . ASP A 1 88 ? -30.665 5.059 38.361 1.00 77.38 88 ASP A O 1
ATOM 738 N N . LEU A 1 89 ? -29.966 5.612 36.307 1.00 79.75 89 LEU A N 1
ATOM 739 C CA . LEU A 1 89 ? -29.909 4.238 35.784 1.00 79.75 89 LEU A CA 1
ATOM 740 C C . LEU A 1 89 ? -28.518 3.601 35.874 1.00 79.75 89 LEU A C 1
ATOM 742 O O . LEU A 1 89 ? -28.340 2.476 35.408 1.00 79.75 89 LEU A O 1
ATOM 746 N N . ARG A 1 90 ? -27.540 4.284 36.481 1.00 76.69 90 ARG A N 1
ATOM 747 C CA . ARG A 1 90 ? -26.142 3.843 36.542 1.00 76.69 90 ARG A CA 1
ATOM 748 C C . ARG A 1 90 ? -26.016 2.387 36.982 1.00 76.69 90 ARG A C 1
ATOM 750 O O . ARG A 1 90 ? -25.571 1.555 36.208 1.00 76.69 90 ARG A O 1
ATOM 757 N N . SER A 1 91 ? -26.520 2.059 38.170 1.00 76.19 91 SER A N 1
ATOM 758 C CA . SER A 1 91 ? -26.412 0.716 38.758 1.00 76.19 91 SER A CA 1
ATOM 759 C C . SER A 1 91 ? -27.078 -0.394 37.941 1.00 76.19 91 SER A C 1
ATOM 761 O O . SER A 1 91 ? -26.737 -1.557 38.125 1.00 76.19 91 SER A O 1
ATOM 763 N N . SER A 1 92 ? -28.031 -0.055 37.068 1.00 82.06 92 SER A N 1
ATOM 764 C CA . SER A 1 92 ? -28.722 -1.020 36.205 1.00 82.06 92 SER A CA 1
ATOM 765 C C . SER A 1 92 ? -28.046 -1.190 34.845 1.00 82.06 92 SER A C 1
ATOM 767 O O . SER A 1 92 ? -28.246 -2.217 34.211 1.00 82.06 92 SER A O 1
ATOM 769 N N . CYS A 1 93 ? -27.270 -0.199 34.394 1.00 84.69 93 CYS A N 1
ATOM 770 C CA . CYS A 1 93 ? -26.656 -0.176 33.066 1.00 84.69 93 CYS A CA 1
ATOM 771 C C . CYS A 1 93 ? -25.124 -0.274 33.089 1.00 84.69 93 CYS A C 1
ATOM 773 O O . CYS A 1 93 ? -24.535 -0.356 32.017 1.00 84.69 93 CYS A O 1
ATOM 775 N N . THR A 1 94 ? -24.467 -0.254 34.256 1.00 85.38 94 THR A N 1
ATOM 776 C CA . THR A 1 94 ? -22.998 -0.348 34.362 1.00 85.38 94 THR A CA 1
ATOM 777 C C . THR A 1 94 ? -22.459 -1.589 33.646 1.00 85.38 94 THR A C 1
ATOM 779 O O . THR A 1 94 ? -21.547 -1.460 32.834 1.00 85.38 94 THR A O 1
ATOM 782 N N . ASP A 1 95 ? -23.064 -2.761 33.868 1.00 86.75 95 ASP A N 1
ATOM 783 C CA . ASP A 1 95 ? -22.636 -4.012 33.224 1.00 86.75 95 ASP A CA 1
ATOM 784 C C . ASP A 1 95 ? -22.835 -3.962 31.696 1.00 86.75 95 ASP A C 1
ATOM 786 O O . ASP A 1 95 ? -21.946 -4.347 30.936 1.00 86.75 95 ASP A O 1
ATOM 790 N N . ASP A 1 96 ? -23.962 -3.410 31.229 1.00 88.19 96 ASP A N 1
ATOM 791 C CA . ASP A 1 96 ? -24.251 -3.245 29.796 1.00 88.19 96 ASP A CA 1
ATOM 792 C C . ASP A 1 96 ? -23.284 -2.253 29.120 1.00 88.19 96 ASP A C 1
ATOM 794 O O . ASP A 1 96 ? -22.865 -2.448 27.973 1.00 88.19 96 ASP A O 1
ATOM 798 N N . ILE A 1 97 ? -22.927 -1.169 29.819 1.00 88.12 97 ILE A N 1
ATOM 799 C CA . ILE A 1 97 ? -21.964 -0.163 29.358 1.00 88.12 97 ILE A CA 1
ATOM 800 C C . ILE A 1 97 ? -20.561 -0.770 29.278 1.00 88.12 97 ILE A C 1
ATOM 802 O O . ILE A 1 97 ? -19.854 -0.527 28.294 1.00 88.12 97 ILE A O 1
ATOM 806 N N . ASP A 1 98 ? -20.161 -1.563 30.272 1.00 89.12 98 ASP A N 1
ATOM 807 C CA . ASP A 1 98 ? -18.868 -2.246 30.277 1.00 89.12 98 ASP A CA 1
ATOM 808 C C . ASP A 1 98 ? -18.775 -3.285 29.149 1.00 89.12 98 ASP A C 1
ATOM 810 O O . ASP A 1 98 ? -17.796 -3.301 28.391 1.00 89.12 98 ASP A O 1
ATOM 814 N N . GLU A 1 99 ? -19.830 -4.081 28.937 1.00 90.69 99 GLU A N 1
ATOM 815 C CA . GLU A 1 99 ? -19.892 -5.031 27.824 1.00 90.69 99 GLU A CA 1
ATOM 816 C C . GLU A 1 99 ? -19.801 -4.302 26.472 1.00 90.69 99 GLU A C 1
ATOM 818 O O . GLU A 1 99 ? -19.038 -4.703 25.584 1.00 90.69 99 GLU A O 1
ATOM 823 N N . PHE A 1 100 ? -20.528 -3.194 26.308 1.00 89.62 100 PHE A N 1
ATOM 824 C CA . PHE A 1 100 ? -20.476 -2.380 25.095 1.00 89.62 100 PHE A CA 1
ATOM 825 C C . PHE A 1 100 ? -19.082 -1.787 24.844 1.00 89.62 100 PHE A C 1
ATOM 827 O O . PHE A 1 100 ? -18.558 -1.883 23.728 1.00 89.62 100 PHE A O 1
ATOM 834 N N . CYS A 1 101 ? -18.454 -1.208 25.869 1.00 90.75 101 CYS A N 1
ATOM 835 C CA . CYS A 1 101 ? -17.097 -0.670 25.787 1.00 90.75 101 CYS A CA 1
ATOM 836 C C . CYS A 1 101 ? -16.078 -1.761 25.442 1.00 90.75 101 CYS A C 1
ATOM 838 O O . CYS A 1 101 ? -15.206 -1.538 24.599 1.00 90.75 101 CYS A O 1
ATOM 840 N N . THR A 1 102 ? -16.220 -2.953 26.021 1.00 91.50 102 THR A N 1
ATOM 841 C CA . THR A 1 102 ? -15.382 -4.118 25.714 1.00 91.50 102 THR A CA 1
ATOM 842 C C . THR A 1 102 ? -15.539 -4.552 24.254 1.00 91.50 102 THR A C 1
ATOM 844 O O . THR A 1 102 ? -14.541 -4.794 23.567 1.00 91.50 102 THR A O 1
ATOM 847 N N . GLN A 1 103 ? -16.770 -4.582 23.728 1.00 90.81 103 GLN A N 1
ATOM 848 C CA . GLN A 1 103 ? -17.021 -4.878 22.313 1.00 90.81 103 GLN A CA 1
ATOM 849 C C . GLN A 1 103 ? -16.379 -3.829 21.390 1.00 90.81 103 GLN A C 1
ATOM 851 O O . GLN A 1 103 ? -15.693 -4.201 20.435 1.00 90.81 103 GLN A O 1
ATOM 856 N N . LEU A 1 104 ? -16.537 -2.532 21.681 1.00 91.44 104 LEU A N 1
ATOM 857 C CA . LEU A 1 104 ? -15.902 -1.462 20.901 1.00 91.44 104 LEU A CA 1
ATOM 858 C C . LEU A 1 104 ? -14.373 -1.531 20.954 1.00 91.44 104 LEU A C 1
ATOM 860 O O . LEU A 1 104 ? -13.715 -1.346 19.931 1.00 91.44 104 LEU A O 1
ATOM 864 N N . TYR A 1 105 ? -13.801 -1.839 22.117 1.00 92.44 105 TYR A N 1
ATOM 865 C CA . TYR A 1 105 ? -12.358 -1.993 22.271 1.00 92.44 105 TYR A CA 1
ATOM 866 C C . TYR A 1 105 ? -11.809 -3.125 21.394 1.00 92.44 105 TYR A C 1
ATOM 868 O O . TYR A 1 105 ? -10.801 -2.946 20.707 1.00 92.44 105 TYR A O 1
ATOM 876 N N . SER A 1 106 ? -12.504 -4.267 21.345 1.00 91.44 106 SER A N 1
ATOM 877 C CA . SER A 1 106 ? -12.155 -5.363 20.435 1.00 91.44 106 SER A CA 1
ATOM 878 C C . SER A 1 106 ? -12.168 -4.915 18.969 1.00 91.44 106 SER A C 1
ATOM 880 O O . SER A 1 106 ? -11.235 -5.221 18.230 1.00 91.44 106 SER A O 1
ATOM 882 N N . MET A 1 107 ? -13.179 -4.146 18.551 1.00 89.69 107 MET A N 1
ATOM 883 C CA . MET A 1 107 ? -13.284 -3.632 17.177 1.00 89.69 107 MET A CA 1
ATOM 884 C C . MET A 1 107 ? -12.163 -2.646 16.836 1.00 89.69 107 MET A C 1
ATOM 886 O O . MET A 1 107 ? -11.586 -2.713 15.751 1.00 89.69 107 MET A O 1
ATOM 890 N N . VAL A 1 108 ? -11.807 -1.760 17.771 1.00 92.50 108 VAL A N 1
ATOM 891 C CA . VAL A 1 108 ? -10.677 -0.831 17.616 1.00 92.50 108 VAL A CA 1
ATOM 892 C C . VAL A 1 108 ? -9.367 -1.595 17.425 1.00 92.50 108 VAL A C 1
ATOM 894 O O . VAL A 1 108 ? -8.574 -1.235 16.550 1.00 92.50 108 VAL A O 1
ATOM 897 N N . ASN A 1 109 ? -9.142 -2.661 18.195 1.00 93.12 109 ASN A N 1
ATOM 898 C CA . ASN A 1 109 ? -7.951 -3.498 18.049 1.00 93.12 109 ASN A CA 1
ATOM 899 C C . ASN A 1 109 ? -7.922 -4.203 16.686 1.00 93.12 109 ASN A C 1
ATOM 901 O O . ASN A 1 109 ? -6.888 -4.192 16.013 1.00 93.12 109 ASN A O 1
ATOM 905 N N . ASP A 1 110 ? -9.058 -4.742 16.238 1.00 91.25 110 ASP A N 1
ATOM 906 C CA . ASP A 1 110 ? -9.170 -5.390 14.930 1.00 91.25 110 ASP A CA 1
ATOM 907 C C . ASP A 1 110 ? -8.892 -4.412 13.781 1.00 91.25 110 ASP A C 1
ATOM 909 O O . ASP A 1 110 ? -8.114 -4.721 12.874 1.00 91.25 110 ASP A O 1
ATOM 913 N N . PHE A 1 111 ? -9.465 -3.206 13.823 1.00 92.62 111 PHE A N 1
ATOM 914 C CA . PHE A 1 111 ? -9.198 -2.165 12.827 1.00 92.62 111 PHE A CA 1
ATOM 915 C C . PHE A 1 111 ? -7.749 -1.694 12.864 1.00 92.62 111 PHE A C 1
ATOM 917 O O . PHE A 1 111 ? -7.146 -1.516 11.807 1.00 92.62 111 PHE A O 1
ATOM 924 N N . THR A 1 112 ? -7.154 -1.570 14.051 1.00 95.06 112 THR A N 1
ATOM 925 C CA . THR A 1 112 ? -5.730 -1.236 14.193 1.00 95.06 112 THR A CA 1
ATOM 926 C C . THR A 1 112 ? -4.854 -2.279 13.496 1.00 95.06 112 THR A C 1
ATOM 928 O O . THR A 1 112 ? -3.955 -1.918 12.736 1.00 95.06 112 THR A O 1
ATOM 931 N N . LEU A 1 113 ? -5.162 -3.570 13.664 1.00 93.19 113 LEU A N 1
ATOM 932 C CA . LEU A 1 113 ? -4.464 -4.650 12.967 1.00 93.19 113 LEU A CA 1
ATOM 933 C C . LEU A 1 113 ? -4.633 -4.556 11.442 1.00 93.19 113 LEU A C 1
ATOM 935 O O . LEU A 1 113 ? -3.656 -4.714 10.706 1.00 93.19 113 LEU A O 1
ATOM 939 N N . GLN A 1 114 ? -5.849 -4.291 10.951 1.00 92.44 114 GLN A N 1
ATOM 940 C CA . GLN A 1 114 ? -6.090 -4.134 9.512 1.00 92.44 114 GLN A CA 1
ATOM 941 C C . GLN A 1 114 ? -5.366 -2.910 8.932 1.00 92.44 114 GLN A C 1
ATOM 943 O O . GLN A 1 114 ? -4.781 -3.008 7.854 1.00 92.44 114 GLN A O 1
ATOM 948 N N . ILE A 1 115 ? -5.318 -1.790 9.660 1.00 95.31 115 ILE A N 1
ATOM 949 C CA . ILE A 1 115 ? -4.552 -0.596 9.276 1.00 95.31 115 ILE A CA 1
ATOM 950 C C . ILE A 1 115 ? -3.063 -0.924 9.168 1.00 95.31 115 ILE A C 1
ATOM 952 O O . ILE A 1 115 ? -2.427 -0.536 8.190 1.00 95.31 115 ILE A O 1
ATOM 956 N N . SER A 1 116 ? -2.491 -1.657 10.128 1.00 95.81 116 SER A N 1
ATOM 957 C CA . SER A 1 116 ? -1.084 -2.070 10.064 1.00 95.81 116 SER A CA 1
ATOM 958 C C . SER A 1 116 ? -0.785 -2.905 8.816 1.00 95.81 116 SER A C 1
ATOM 960 O O . SER A 1 116 ? 0.233 -2.679 8.159 1.00 95.81 116 SER A O 1
ATOM 962 N N . ARG A 1 117 ? -1.682 -3.828 8.446 1.00 93.25 117 ARG A N 1
ATOM 963 C CA . ARG A 1 117 ? -1.553 -4.632 7.217 1.00 93.25 117 ARG A CA 1
ATOM 964 C C . ARG A 1 117 ? -1.654 -3.775 5.961 1.00 93.25 117 ARG A C 1
ATOM 966 O O . ARG A 1 117 ? -0.794 -3.863 5.090 1.00 93.25 117 ARG A O 1
ATOM 973 N N . ALA A 1 118 ? -2.646 -2.893 5.897 1.00 94.38 118 ALA A N 1
ATOM 974 C CA . ALA A 1 118 ? -2.817 -1.972 4.783 1.00 94.38 118 ALA A CA 1
ATOM 975 C C . ALA A 1 118 ? -1.600 -1.038 4.620 1.00 94.38 118 ALA A C 1
ATOM 977 O O . ALA A 1 118 ? -1.108 -0.854 3.510 1.00 94.38 118 ALA A O 1
ATOM 978 N N . LYS A 1 119 ? -1.031 -0.516 5.717 1.00 95.38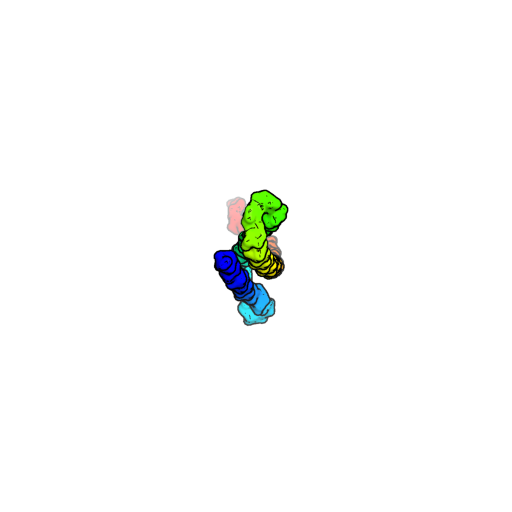 119 LYS A N 1
ATOM 979 C CA . LYS A 1 119 ? 0.202 0.297 5.690 1.00 95.38 119 LYS A CA 1
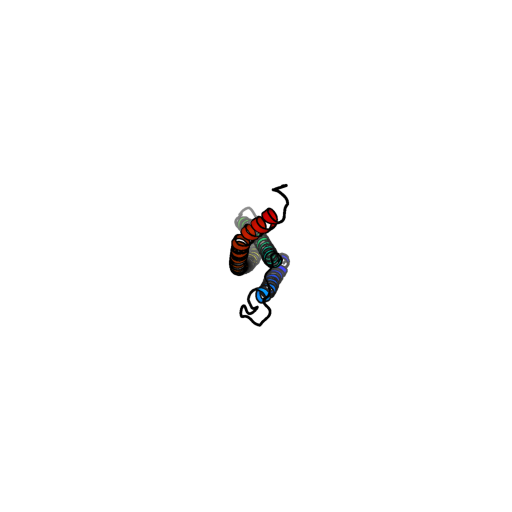ATOM 980 C C . LYS A 1 119 ? 1.396 -0.485 5.139 1.00 95.38 119 LYS A C 1
ATOM 982 O O . LYS A 1 119 ? 2.178 0.063 4.363 1.00 95.38 119 LYS A O 1
ATOM 987 N N . ALA A 1 120 ? 1.522 -1.765 5.492 1.00 92.94 120 ALA A N 1
ATOM 988 C CA . ALA A 1 120 ? 2.549 -2.631 4.919 1.00 92.94 120 ALA A CA 1
ATOM 989 C C . ALA A 1 120 ? 2.364 -2.814 3.401 1.00 92.94 120 ALA A C 1
ATOM 991 O O . ALA A 1 120 ? 3.345 -2.747 2.664 1.00 92.94 120 ALA A O 1
ATOM 992 N N . LEU A 1 121 ? 1.123 -2.961 2.922 1.00 91.62 121 LEU A N 1
ATOM 993 C CA . LEU A 1 121 ? 0.830 -3.043 1.485 1.00 91.62 121 LEU A CA 1
ATOM 994 C C . LEU A 1 121 ? 1.148 -1.753 0.734 1.00 91.62 121 LEU A C 1
ATOM 996 O O . LEU A 1 121 ? 1.710 -1.825 -0.356 1.00 91.62 121 LEU A O 1
ATOM 1000 N N . VAL A 1 122 ? 0.834 -0.583 1.302 1.00 93.00 122 VAL A N 1
ATOM 1001 C CA . VAL A 1 122 ? 1.212 0.714 0.709 1.00 93.00 122 VAL A CA 1
ATOM 1002 C C . VAL A 1 122 ? 2.722 0.788 0.527 1.00 93.00 122 VAL A C 1
ATOM 1004 O O . VAL A 1 122 ? 3.187 1.154 -0.549 1.00 93.00 122 VAL A O 1
ATOM 1007 N N . LYS A 1 123 ? 3.483 0.401 1.558 1.00 91.06 123 LYS A N 1
ATOM 1008 C CA . LYS A 1 123 ? 4.945 0.394 1.499 1.00 91.06 123 LYS A CA 1
ATOM 1009 C C . LYS A 1 123 ? 5.460 -0.549 0.410 1.00 91.06 123 LYS A C 1
ATOM 1011 O O . LYS A 1 123 ? 6.210 -0.108 -0.449 1.00 91.06 123 LYS A O 1
ATOM 1016 N N . LEU A 1 124 ? 5.008 -1.805 0.406 1.00 87.25 124 LEU A N 1
ATOM 1017 C CA . LEU A 1 124 ? 5.409 -2.793 -0.602 1.00 87.25 124 LEU A CA 1
ATOM 1018 C C . LEU A 1 124 ? 5.101 -2.312 -2.025 1.00 87.25 124 LEU A C 1
ATOM 1020 O O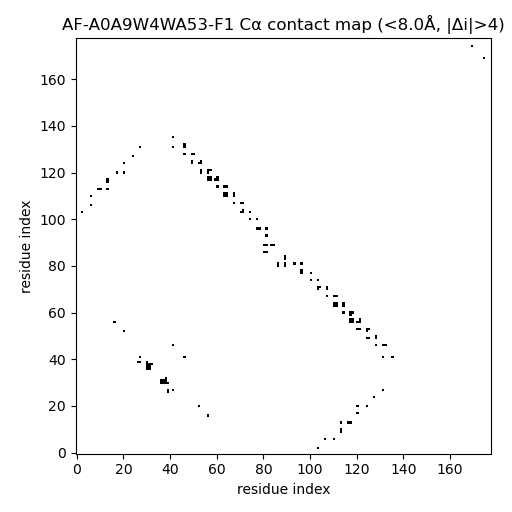 . LEU A 1 124 ? 5.965 -2.354 -2.894 1.00 87.25 124 LEU A O 1
ATOM 1024 N N . THR A 1 125 ? 3.893 -1.793 -2.243 1.00 86.94 125 THR A N 1
ATOM 1025 C CA . THR A 1 125 ? 3.464 -1.274 -3.550 1.00 86.94 125 THR A CA 1
ATOM 1026 C C . THR A 1 125 ? 4.320 -0.085 -3.994 1.00 86.94 125 THR A C 1
ATOM 1028 O O . THR A 1 125 ? 4.672 0.016 -5.169 1.00 86.94 125 THR A O 1
ATOM 1031 N N . GLY A 1 126 ? 4.696 0.791 -3.057 1.00 86.38 126 GLY A N 1
ATOM 1032 C CA . GLY A 1 126 ? 5.604 1.910 -3.305 1.00 86.38 126 GLY A CA 1
ATOM 1033 C C . GLY A 1 126 ? 7.009 1.453 -3.702 1.00 86.38 126 GLY A C 1
ATOM 1034 O O . GLY A 1 126 ? 7.508 1.876 -4.746 1.00 86.38 126 GLY A O 1
ATOM 1035 N N . ASP A 1 127 ? 7.600 0.543 -2.921 1.00 85.62 127 ASP A N 1
ATOM 1036 C CA . ASP A 1 127 ? 8.933 -0.023 -3.172 1.00 85.62 127 ASP A CA 1
ATOM 1037 C C . ASP A 1 127 ? 8.986 -0.692 -4.563 1.00 85.62 127 ASP A C 1
ATOM 1039 O O . ASP A 1 127 ? 9.930 -0.514 -5.336 1.00 85.62 127 ASP A O 1
ATOM 1043 N N . TRP A 1 128 ? 7.928 -1.414 -4.943 1.00 82.50 128 TRP A N 1
ATOM 1044 C CA . TRP A 1 128 ? 7.815 -2.024 -6.269 1.00 82.50 128 TRP A CA 1
ATOM 1045 C C . TRP A 1 128 ? 7.656 -1.000 -7.391 1.00 82.50 128 TRP A C 1
ATOM 1047 O O . TRP A 1 128 ? 8.284 -1.132 -8.444 1.00 82.50 128 TRP A O 1
ATOM 1057 N N . GLY A 1 129 ? 6.862 0.049 -7.171 1.00 82.62 129 GLY A N 1
ATOM 1058 C CA . GLY A 1 129 ? 6.736 1.155 -8.116 1.00 82.62 129 GLY A CA 1
ATOM 1059 C C . GLY A 1 129 ? 8.073 1.854 -8.385 1.00 82.62 129 GLY A C 1
ATOM 1060 O O . GLY A 1 129 ? 8.329 2.275 -9.516 1.00 82.62 129 GLY A O 1
ATOM 1061 N N . GLU A 1 130 ? 8.940 1.960 -7.377 1.00 84.94 130 GLU A N 1
ATOM 1062 C CA . GLU A 1 130 ? 10.292 2.507 -7.516 1.00 84.94 130 GLU A CA 1
ATOM 1063 C C . GLU A 1 130 ? 11.213 1.579 -8.317 1.00 84.94 130 GLU A C 1
ATOM 1065 O O . GLU A 1 130 ? 11.831 2.026 -9.288 1.00 84.94 130 GLU A O 1
ATOM 1070 N N . LEU A 1 131 ? 11.224 0.278 -8.008 1.00 82.00 131 LEU A N 1
ATOM 1071 C CA . LEU A 1 131 ? 12.008 -0.718 -8.750 1.00 82.00 131 LEU A CA 1
ATOM 1072 C C . LEU A 1 131 ? 11.651 -0.753 -10.242 1.00 82.00 131 LEU A C 1
ATOM 1074 O O . LEU A 1 131 ? 12.535 -0.765 -11.100 1.00 82.00 131 LEU A O 1
ATOM 1078 N N . ILE A 1 132 ? 10.358 -0.715 -10.573 1.00 79.44 132 ILE A N 1
ATOM 1079 C CA . ILE A 1 132 ? 9.896 -0.709 -11.968 1.00 79.44 132 ILE A CA 1
ATOM 1080 C C . ILE A 1 132 ? 10.366 0.559 -12.694 1.00 79.44 132 ILE A C 1
ATOM 1082 O O . ILE A 1 132 ? 10.808 0.494 -13.847 1.00 79.44 132 ILE A O 1
ATOM 1086 N N . LYS A 1 133 ? 10.297 1.723 -12.033 1.00 83.50 133 LYS A N 1
ATOM 1087 C CA . LYS A 1 133 ? 10.805 2.985 -12.593 1.00 83.50 133 LYS A CA 1
ATOM 1088 C C . LYS A 1 133 ? 12.307 2.907 -12.850 1.00 83.50 133 LYS A C 1
ATOM 1090 O O . LYS A 1 133 ? 12.740 3.299 -13.934 1.00 83.50 133 LYS A O 1
ATOM 1095 N N . GLN A 1 134 ? 13.076 2.379 -11.899 1.00 83.69 134 GLN A N 1
ATOM 1096 C CA . GLN A 1 134 ? 14.519 2.210 -12.043 1.00 83.69 134 GLN A CA 1
ATOM 1097 C C . GLN A 1 134 ? 14.854 1.305 -13.234 1.00 83.69 134 GLN A C 1
ATOM 1099 O O . GLN A 1 134 ? 15.613 1.709 -14.114 1.00 83.69 134 GLN A O 1
ATOM 1104 N N . HIS A 1 135 ? 14.220 0.135 -13.332 1.00 79.12 135 HIS A N 1
ATOM 1105 C CA . HIS A 1 135 ? 14.473 -0.799 -14.429 1.00 79.12 135 HIS A CA 1
ATOM 1106 C C . HIS A 1 135 ? 14.142 -0.194 -15.805 1.00 79.12 135 HIS A C 1
ATOM 1108 O O . HIS A 1 135 ? 14.862 -0.379 -16.791 1.00 79.12 135 HIS A O 1
ATOM 1114 N N . ARG A 1 136 ? 13.063 0.594 -15.886 1.00 79.94 136 ARG A N 1
ATOM 1115 C CA . ARG A 1 136 ? 12.700 1.317 -17.110 1.00 79.94 136 ARG A CA 1
ATOM 1116 C C . ARG A 1 136 ? 13.731 2.389 -17.476 1.00 79.94 136 ARG A C 1
ATOM 1118 O O . ARG A 1 136 ? 14.033 2.536 -18.661 1.00 79.94 136 ARG A O 1
ATOM 1125 N N . LEU A 1 137 ? 14.254 3.130 -16.498 1.00 83.75 137 LEU A N 1
ATOM 1126 C CA . LEU A 1 137 ? 15.294 4.142 -16.714 1.00 83.75 137 LEU A CA 1
ATOM 1127 C C . LEU A 1 137 ? 16.600 3.514 -17.206 1.00 83.75 137 LEU A C 1
ATOM 1129 O O . LEU A 1 137 ? 17.170 3.999 -18.179 1.00 83.75 137 LEU A O 1
ATOM 1133 N N . GLU A 1 138 ? 17.033 2.408 -16.602 1.00 83.44 138 GLU A N 1
ATOM 1134 C CA . GLU A 1 138 ? 18.217 1.659 -17.043 1.00 83.44 138 GLU A CA 1
ATOM 1135 C C . GLU A 1 138 ? 18.088 1.223 -18.508 1.00 83.44 138 GLU A C 1
ATOM 1137 O O . GLU A 1 138 ? 19.005 1.411 -19.310 1.00 83.44 138 GLU A O 1
ATOM 1142 N N . ARG A 1 139 ? 16.914 0.714 -18.897 1.00 80.69 139 ARG A N 1
ATOM 1143 C CA . ARG A 1 139 ? 16.653 0.313 -20.282 1.00 80.69 139 ARG A CA 1
ATOM 1144 C C . ARG A 1 139 ? 16.630 1.494 -21.252 1.00 80.69 139 ARG A C 1
ATOM 1146 O O . ARG A 1 139 ? 17.148 1.374 -22.362 1.00 80.69 139 ARG A O 1
ATOM 1153 N N . LEU A 1 140 ? 16.014 2.610 -20.861 1.00 84.31 140 LEU A N 1
ATOM 1154 C CA . LEU A 1 140 ? 16.010 3.837 -21.661 1.00 84.31 140 LEU A CA 1
ATOM 1155 C C . LEU A 1 140 ? 17.436 4.342 -21.877 1.00 84.31 140 LEU A C 1
ATOM 1157 O O . LEU A 1 140 ? 17.809 4.585 -23.020 1.00 84.31 140 LEU A O 1
ATOM 1161 N N . ASN A 1 141 ? 18.248 4.397 -20.819 1.00 86.31 141 ASN A N 1
ATOM 1162 C CA . ASN A 1 141 ? 19.654 4.786 -20.909 1.00 86.31 141 ASN A CA 1
ATOM 1163 C C . ASN A 1 141 ? 20.430 3.869 -21.859 1.00 86.31 141 ASN A C 1
ATOM 1165 O O . ASN A 1 141 ? 21.117 4.360 -22.749 1.00 86.31 141 ASN A O 1
ATOM 1169 N N . HIS A 1 142 ? 20.259 2.549 -21.752 1.00 83.00 142 HIS A N 1
ATOM 1170 C CA . HIS A 1 142 ? 20.938 1.608 -22.645 1.00 83.00 142 HIS A CA 1
ATOM 1171 C C . HIS A 1 142 ? 20.539 1.783 -24.123 1.00 83.00 142 HIS A C 1
ATOM 1173 O O . HIS A 1 142 ? 21.369 1.654 -25.026 1.00 83.00 142 HIS A O 1
ATOM 1179 N N . ASN A 1 143 ? 19.269 2.090 -24.397 1.00 85.06 143 ASN A N 1
ATOM 1180 C CA . ASN A 1 143 ? 18.816 2.397 -25.754 1.00 85.06 143 ASN A CA 1
ATOM 1181 C C . ASN A 1 143 ? 19.375 3.741 -26.247 1.00 85.06 143 ASN A C 1
ATOM 1183 O O . ASN A 1 143 ? 19.835 3.820 -27.383 1.00 85.06 143 ASN A O 1
ATOM 1187 N N . MET A 1 144 ? 19.402 4.764 -25.389 1.00 89.12 144 MET A N 1
ATOM 1188 C CA . MET A 1 144 ? 19.980 6.072 -25.707 1.00 89.12 144 MET A CA 1
ATOM 1189 C C . MET A 1 144 ? 21.480 5.984 -26.001 1.00 89.12 144 MET A C 1
ATOM 1191 O O . MET A 1 144 ? 21.956 6.645 -26.918 1.00 89.12 144 MET A O 1
ATOM 1195 N N . GLU A 1 145 ? 22.228 5.143 -25.283 1.00 91.19 145 GLU A N 1
ATOM 1196 C CA . GLU A 1 145 ? 23.641 4.878 -25.579 1.00 91.19 145 GLU A CA 1
ATOM 1197 C C . GLU A 1 145 ? 23.820 4.309 -26.993 1.00 91.19 145 GLU A C 1
ATOM 1199 O O . GLU A 1 145 ? 24.672 4.778 -27.753 1.00 91.19 145 GLU A O 1
ATOM 1204 N N . LYS A 1 146 ? 22.987 3.335 -27.384 1.00 90.19 146 LYS A N 1
ATOM 1205 C CA . LYS A 1 146 ? 23.010 2.763 -28.740 1.00 90.19 146 LYS A CA 1
ATOM 1206 C C . LYS A 1 146 ? 22.654 3.799 -29.800 1.00 90.19 146 LYS A C 1
ATOM 1208 O O . LYS A 1 146 ? 23.346 3.887 -30.814 1.00 90.19 146 LYS A O 1
ATOM 1213 N N . GLU A 1 147 ? 21.613 4.593 -29.570 1.00 91.50 147 GLU A N 1
ATOM 1214 C CA . GLU A 1 147 ? 21.221 5.674 -30.477 1.00 91.50 147 GLU A CA 1
ATOM 1215 C C . GLU A 1 147 ? 22.326 6.729 -30.608 1.00 91.50 147 GLU A C 1
ATOM 1217 O O . GLU A 1 147 ? 22.651 7.135 -31.721 1.00 91.50 147 GLU A O 1
ATOM 1222 N N . ALA A 1 148 ? 22.987 7.109 -29.512 1.00 94.31 148 ALA A N 1
ATOM 1223 C CA . ALA A 1 148 ? 24.104 8.050 -29.535 1.00 94.31 148 ALA A CA 1
ATOM 1224 C C . ALA A 1 148 ? 25.292 7.524 -30.360 1.00 94.31 148 ALA A C 1
ATOM 1226 O O . ALA A 1 148 ? 25.900 8.276 -31.129 1.00 94.31 148 ALA A O 1
ATOM 1227 N N . ILE A 1 149 ? 25.604 6.226 -30.256 1.00 94.25 149 ILE A N 1
ATOM 1228 C CA . ILE A 1 149 ? 26.627 5.583 -31.094 1.00 94.25 149 ILE A CA 1
ATOM 1229 C C . ILE A 1 149 ? 26.221 5.631 -32.573 1.00 94.25 149 ILE A C 1
ATOM 1231 O O . ILE A 1 149 ? 27.041 6.000 -33.416 1.00 94.25 149 ILE A O 1
ATOM 1235 N N . LEU A 1 150 ? 24.965 5.311 -32.901 1.00 94.50 150 LEU A N 1
ATOM 1236 C CA . LEU A 1 150 ? 24.459 5.371 -34.277 1.00 94.50 150 LEU A CA 1
ATOM 1237 C C . LEU A 1 150 ? 24.530 6.790 -34.851 1.00 94.50 150 LEU A C 1
ATOM 1239 O O . LEU A 1 150 ? 25.031 6.977 -35.960 1.00 94.50 150 LEU A O 1
ATOM 1243 N N . VAL A 1 151 ? 24.109 7.798 -34.085 1.00 95.69 151 VAL A N 1
ATOM 1244 C CA . VAL A 1 151 ? 24.204 9.211 -34.480 1.00 95.69 151 VAL A CA 1
ATOM 1245 C C . VAL A 1 151 ? 25.656 9.601 -34.745 1.00 95.69 151 VAL A C 1
ATOM 1247 O O . VAL A 1 151 ? 25.939 10.267 -35.743 1.00 95.69 151 VAL A O 1
ATOM 1250 N N . ARG A 1 152 ? 26.600 9.144 -33.913 1.00 95.56 152 ARG A N 1
ATOM 1251 C CA . ARG A 1 152 ? 28.032 9.399 -34.116 1.00 95.56 152 ARG A CA 1
ATOM 1252 C C . ARG A 1 152 ? 28.538 8.800 -35.428 1.00 95.56 152 ARG A C 1
ATOM 1254 O O . ARG A 1 152 ? 29.2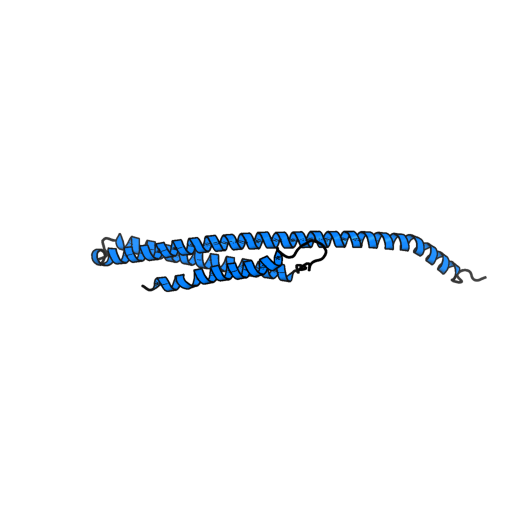67 9.477 -36.148 1.00 95.56 152 ARG A O 1
ATOM 1261 N N . ILE A 1 153 ? 28.135 7.574 -35.763 1.00 96.19 153 ILE A N 1
ATOM 1262 C CA . ILE A 1 153 ? 28.494 6.929 -37.035 1.00 96.19 153 ILE A CA 1
ATOM 1263 C C . ILE A 1 153 ? 27.926 7.722 -38.214 1.00 96.19 153 ILE A C 1
ATOM 1265 O O . ILE A 1 153 ? 28.679 8.089 -39.114 1.00 96.19 153 ILE A O 1
ATOM 1269 N N . VAL A 1 154 ? 26.626 8.033 -38.193 1.00 94.75 154 VAL A N 1
ATOM 1270 C CA . VAL A 1 154 ? 25.974 8.803 -39.264 1.00 94.75 154 VAL A CA 1
ATOM 1271 C C . VAL A 1 154 ? 26.653 10.158 -39.441 1.00 94.75 154 VAL A C 1
ATOM 1273 O O . VAL A 1 154 ? 26.954 10.534 -40.565 1.00 94.75 154 VAL A O 1
ATOM 1276 N N . THR A 1 155 ? 26.975 10.850 -38.348 1.00 96.81 155 THR A N 1
ATOM 1277 C CA . THR A 1 155 ? 27.662 12.150 -38.382 1.00 96.81 155 THR A CA 1
ATOM 1278 C C . THR A 1 155 ? 29.057 12.051 -38.997 1.00 96.81 155 THR A C 1
ATOM 1280 O O . THR A 1 155 ? 29.452 12.908 -39.779 1.00 96.81 155 THR A O 1
ATOM 1283 N N . ILE A 1 156 ? 29.819 10.999 -38.685 1.00 96.50 156 ILE A N 1
ATOM 1284 C CA . ILE A 1 156 ? 31.136 10.783 -39.301 1.00 96.50 156 ILE A CA 1
ATOM 1285 C C . ILE A 1 156 ? 30.984 10.539 -40.807 1.00 96.50 156 ILE A C 1
ATOM 1287 O O . ILE A 1 156 ? 31.707 11.138 -41.601 1.00 96.50 156 ILE A O 1
ATOM 1291 N N . VAL A 1 157 ? 30.027 9.698 -41.209 1.00 96.44 157 VAL A N 1
ATOM 1292 C CA . VAL A 1 157 ? 29.754 9.425 -42.627 1.00 96.44 157 VAL A CA 1
ATOM 1293 C C . VAL A 1 157 ? 29.338 10.712 -43.345 1.00 96.44 157 VAL A C 1
ATOM 1295 O O . VAL A 1 157 ? 29.905 11.038 -44.385 1.00 96.44 157 VAL A O 1
ATOM 1298 N N . THR A 1 158 ? 28.415 11.498 -42.790 1.00 96.25 158 THR A N 1
ATOM 1299 C CA . THR A 1 158 ? 27.983 12.755 -43.414 1.00 96.25 158 THR A CA 1
ATOM 1300 C C . THR A 1 158 ? 29.118 13.772 -43.500 1.00 96.25 158 THR A C 1
ATOM 1302 O O . THR A 1 158 ? 29.275 14.383 -44.552 1.00 96.25 158 THR A O 1
ATOM 1305 N N . LEU A 1 159 ? 29.964 13.915 -42.473 1.00 95.81 159 LEU A N 1
ATOM 1306 C CA . LEU A 1 159 ? 31.123 14.817 -42.514 1.00 95.81 159 LEU A CA 1
ATOM 1307 C C . LEU A 1 159 ? 32.120 14.471 -43.631 1.00 95.81 159 LEU A C 1
ATOM 1309 O O . LEU A 1 159 ? 32.746 15.376 -44.176 1.00 95.81 159 LEU A O 1
ATOM 1313 N N . ILE A 1 160 ? 32.254 13.192 -43.995 1.00 94.19 160 ILE A N 1
ATOM 1314 C CA . ILE A 1 160 ? 33.123 12.754 -45.099 1.00 94.19 160 ILE A CA 1
ATOM 1315 C C . ILE A 1 160 ? 32.450 12.994 -46.460 1.00 94.19 160 ILE A C 1
ATOM 1317 O O . ILE A 1 160 ? 33.076 13.519 -47.381 1.00 94.19 160 ILE A O 1
ATOM 1321 N N . TYR A 1 161 ? 31.177 12.618 -46.605 1.00 91.88 161 TYR A N 1
ATOM 1322 C CA . TYR A 1 161 ? 30.485 12.642 -47.899 1.00 91.88 161 TYR A CA 1
ATOM 1323 C C . TYR A 1 161 ? 29.954 14.023 -48.300 1.00 91.88 161 TYR A C 1
ATOM 1325 O O . TYR A 1 161 ? 29.875 14.322 -49.493 1.00 91.88 161 TYR A O 1
ATOM 1333 N N . LEU A 1 162 ? 29.587 14.878 -47.344 1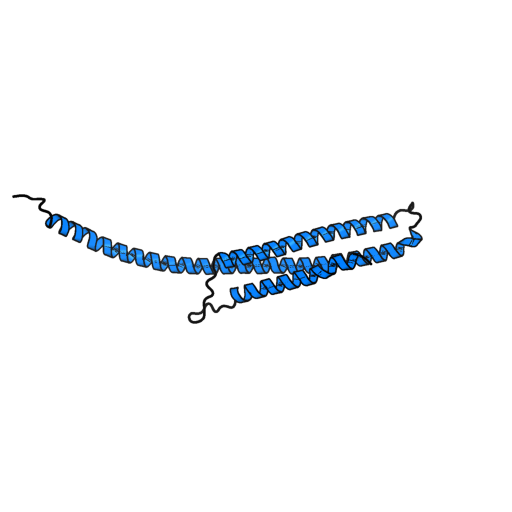.00 95.19 162 LEU A N 1
ATOM 1334 C CA . LEU A 1 162 ? 28.951 16.168 -47.623 1.00 95.19 162 LEU A CA 1
ATOM 1335 C C . LEU A 1 162 ? 29.902 17.147 -48.347 1.00 95.19 162 LEU A C 1
ATOM 1337 O O . LEU A 1 162 ? 29.487 17.690 -49.372 1.00 95.19 162 LEU A O 1
ATOM 1341 N N . PRO A 1 163 ? 31.186 17.310 -47.954 1.00 93.56 163 PRO A N 1
ATOM 1342 C CA . PRO A 1 163 ? 32.146 18.113 -48.719 1.00 93.56 163 PRO A CA 1
ATOM 1343 C C . PRO A 1 163 ? 32.407 17.555 -50.123 1.00 93.56 163 PRO A C 1
ATOM 1345 O O . PRO A 1 163 ? 32.447 18.313 -51.089 1.00 93.56 163 PRO A O 1
ATOM 1348 N N . ALA A 1 164 ? 32.537 16.232 -50.262 1.00 92.31 164 ALA A N 1
ATOM 1349 C CA . ALA A 1 164 ? 32.761 15.592 -51.558 1.00 92.31 164 ALA A CA 1
ATOM 1350 C C . ALA A 1 164 ? 31.570 15.793 -52.509 1.00 92.31 164 ALA A C 1
ATOM 1352 O O . ALA A 1 164 ? 31.750 16.126 -53.680 1.00 92.31 164 ALA A O 1
ATOM 1353 N N . THR A 1 165 ? 30.347 15.664 -51.991 1.00 94.06 165 THR A N 1
ATOM 1354 C CA . THR A 1 165 ? 29.112 15.899 -52.752 1.00 94.06 165 THR A CA 1
ATOM 1355 C C . THR A 1 165 ? 28.987 17.366 -53.153 1.00 94.06 165 THR A C 1
ATOM 1357 O O . THR A 1 165 ? 28.625 17.656 -54.293 1.00 94.06 165 THR A O 1
ATOM 1360 N N . PHE A 1 166 ? 29.341 18.296 -52.257 1.00 92.94 166 PHE A N 1
ATOM 1361 C CA . PHE A 1 166 ? 29.377 19.725 -52.564 1.00 92.94 166 PHE A CA 1
ATOM 1362 C C . PHE A 1 166 ? 30.343 20.021 -53.716 1.00 92.94 166 PHE A C 1
ATOM 1364 O O . PHE A 1 166 ? 29.940 20.638 -54.697 1.00 92.94 166 PHE A O 1
ATOM 1371 N N . VAL A 1 167 ? 31.580 19.516 -53.641 1.00 91.19 167 VAL A N 1
ATOM 1372 C CA . VAL A 1 167 ? 32.591 19.679 -54.697 1.00 91.19 167 VAL A CA 1
ATOM 1373 C C . VAL A 1 167 ? 32.111 19.073 -56.021 1.00 91.19 167 VAL A C 1
ATOM 1375 O O . VAL A 1 167 ? 32.166 19.736 -57.054 1.00 91.19 167 VAL A O 1
ATOM 1378 N N . SER A 1 168 ? 31.581 17.847 -55.996 1.00 90.31 168 SER A N 1
ATOM 1379 C CA . SER A 1 168 ? 31.044 17.178 -57.189 1.00 90.31 168 SER A CA 1
ATOM 1380 C C . SER A 1 168 ? 29.901 17.964 -57.831 1.00 90.31 168 SER A C 1
ATOM 1382 O O . SER A 1 168 ? 29.844 18.074 -59.053 1.00 90.31 168 SER A O 1
ATOM 1384 N N . THR A 1 169 ? 28.992 18.515 -57.026 1.00 88.75 169 THR A N 1
ATOM 1385 C CA . THR A 1 169 ? 27.856 19.306 -57.519 1.00 88.75 169 THR A CA 1
ATOM 1386 C C . THR A 1 169 ? 28.335 20.634 -58.091 1.00 88.75 169 THR A C 1
ATOM 1388 O O . THR A 1 169 ? 27.940 20.989 -59.195 1.00 88.75 169 THR A O 1
ATOM 1391 N N . PHE A 1 170 ? 29.242 21.319 -57.386 1.00 89.19 170 PHE A N 1
ATOM 1392 C CA . PHE A 1 170 ? 29.826 22.588 -57.815 1.00 89.19 170 PHE A CA 1
ATOM 1393 C C . PHE A 1 170 ? 30.512 22.473 -59.183 1.00 89.19 170 PHE A C 1
ATOM 1395 O O . PHE A 1 170 ? 30.285 23.315 -60.048 1.00 89.19 170 PHE A O 1
ATOM 1402 N N . PHE A 1 171 ? 31.287 21.406 -59.410 1.00 84.56 171 PHE A N 1
ATOM 1403 C CA . PHE A 1 171 ? 31.921 21.145 -60.708 1.00 84.56 171 PHE A CA 1
ATOM 1404 C C . PHE A 1 171 ? 30.959 20.631 -61.788 1.00 84.56 171 PHE A C 1
ATOM 1406 O O . PHE A 1 171 ? 31.272 20.747 -62.968 1.00 84.56 171 PHE A O 1
ATOM 1413 N N . SER A 1 172 ? 29.811 20.061 -61.414 1.00 84.81 172 SER A N 1
ATOM 1414 C CA . SER A 1 172 ? 28.796 19.598 -62.375 1.00 84.81 172 SER A CA 1
ATOM 1415 C C . SER A 1 172 ? 27.850 20.714 -62.827 1.00 84.81 172 SER A C 1
ATOM 1417 O O . SER A 1 172 ? 27.153 20.567 -63.827 1.00 84.81 172 SER A O 1
ATOM 1419 N N . THR A 1 173 ? 27.793 21.824 -62.093 1.00 79.06 173 THR A N 1
ATOM 1420 C CA . THR A 1 173 ? 27.074 23.032 -62.502 1.00 79.06 173 THR A CA 1
ATOM 1421 C C . THR A 1 173 ? 27.958 23.922 -63.375 1.00 79.06 173 THR A C 1
ATOM 1423 O O . THR A 1 173 ? 29.058 24.278 -62.960 1.00 79.06 173 THR A O 1
ATOM 1426 N N . ASP A 1 174 ? 27.452 24.348 -64.539 1.00 71.38 174 ASP A N 1
ATOM 1427 C CA . ASP A 1 174 ? 28.073 25.349 -65.429 1.00 71.38 174 ASP A CA 1
ATOM 1428 C C . ASP A 1 174 ? 28.104 26.748 -64.775 1.00 71.38 174 ASP A C 1
ATOM 1430 O O . ASP A 1 174 ? 27.400 27.678 -65.174 1.00 71.38 174 ASP A O 1
ATOM 1434 N N . ILE A 1 175 ? 28.898 26.904 -63.716 1.00 65.12 175 ILE A N 1
ATOM 1435 C CA . ILE A 1 175 ? 29.131 28.189 -63.042 1.00 65.12 175 ILE A CA 1
ATOM 1436 C C . ILE A 1 175 ? 30.143 29.022 -63.843 1.00 65.12 175 ILE A C 1
ATOM 1438 O O . ILE A 1 175 ? 30.081 30.251 -63.838 1.00 65.12 175 ILE A O 1
ATOM 1442 N N . ILE A 1 176 ? 31.038 28.362 -64.584 1.00 63.50 176 ILE A N 1
ATOM 1443 C CA . ILE A 1 176 ? 31.977 29.004 -65.504 1.00 63.50 176 ILE A CA 1
ATOM 1444 C C . ILE A 1 176 ? 31.457 28.793 -66.929 1.00 63.50 176 ILE A C 1
ATOM 1446 O O . ILE A 1 176 ? 31.692 27.753 -67.536 1.00 63.50 176 ILE A O 1
ATOM 1450 N N . LYS A 1 177 ? 30.745 29.791 -67.461 1.00 56.28 177 LYS A N 1
ATOM 1451 C CA . LYS A 1 177 ? 30.482 29.901 -68.902 1.00 56.28 177 LYS A CA 1
ATOM 1452 C C . LYS A 1 177 ? 31.722 30.484 -69.578 1.00 56.28 177 LYS A C 1
ATOM 1454 O O . LYS A 1 177 ? 32.140 31.580 -69.206 1.00 56.28 177 LYS A O 1
ATOM 1459 N N . TYR A 1 178 ? 32.292 29.746 -70.527 1.00 55.22 178 TYR A N 1
ATOM 1460 C CA . TYR A 1 178 ? 33.237 30.290 -71.507 1.00 55.22 178 TYR A CA 1
ATOM 1461 C C . TYR A 1 178 ? 32.497 31.088 -72.584 1.00 55.22 178 TYR A C 1
ATOM 1463 O O . TYR A 1 178 ? 31.348 30.705 -72.907 1.00 55.22 178 TYR A O 1
#

InterPro domains:
  IPR058257 CorA-like transporter domain [PF26616] (1-28)

Secondary structure (DSSP, 8-state):
--GGGGTHHHHHHHHHHHHHHHHHHHHHH-S--STTS------HHHHHHHHHHHHHHHHHHHHHHHHHHHHHHHHHHHHHHHH-TT-TTHHHHHHHHHHHHHHHHHHHHHHHHHHHHHHHHHHHHHHHHHHHHHHHHHHHHHHHHHHHHHHHHHHHHHHHHHHHHHHHHHHHS--S--